Protein AF-A0A5E4N5Q6-F1 (afdb_monomer_lite)

Structure (mmCIF, N/CA/C/O backbone):
data_AF-A0A5E4N5Q6-F1
#
_entry.id   AF-A0A5E4N5Q6-F1
#
loop_
_atom_site.group_PDB
_atom_site.id
_atom_site.type_symbol
_atom_site.label_atom_id
_atom_site.label_alt_id
_atom_site.label_comp_id
_atom_site.label_asym_id
_atom_site.label_entity_id
_atom_site.label_seq_id
_atom_site.pdbx_PDB_ins_code
_atom_site.Cartn_x
_atom_site.Cartn_y
_atom_site.Cartn_z
_atom_site.occupancy
_atom_site.B_iso_or_equiv
_atom_site.auth_seq_id
_atom_site.auth_comp_id
_atom_site.auth_asym_id
_atom_site.auth_atom_id
_atom_site.pdbx_PDB_model_num
ATOM 1 N N . MET A 1 1 ? -5.073 -26.829 -28.478 1.00 35.38 1 MET A N 1
ATOM 2 C CA . MET A 1 1 ? -6.018 -26.776 -27.344 1.00 35.38 1 MET A CA 1
ATOM 3 C C . MET A 1 1 ? -6.208 -25.314 -26.967 1.00 35.38 1 MET A C 1
ATOM 5 O O . MET A 1 1 ? -5.300 -24.726 -26.399 1.00 35.38 1 MET A O 1
ATOM 9 N N . LYS A 1 2 ? -7.296 -24.679 -27.419 1.00 34.84 2 LYS A N 1
ATOM 10 C CA . LYS A 1 2 ? -7.590 -23.272 -27.107 1.00 34.84 2 LYS A CA 1
ATOM 11 C C . LYS A 1 2 ? -8.516 -23.257 -25.892 1.00 34.84 2 LYS A C 1
ATOM 13 O O . LYS A 1 2 ? -9.705 -23.510 -26.043 1.00 34.84 2 LYS A O 1
ATOM 18 N N . TYR A 1 3 ? -7.962 -23.019 -24.707 1.00 38.75 3 TYR A N 1
ATOM 19 C CA . TYR A 1 3 ? -8.770 -22.659 -23.544 1.00 38.75 3 TYR A CA 1
ATOM 20 C C . TYR A 1 3 ? -9.452 -21.325 -23.855 1.00 38.75 3 TYR A C 1
ATOM 22 O O . TYR A 1 3 ? -8.787 -20.352 -24.211 1.00 38.75 3 TYR A O 1
ATOM 30 N N . THR A 1 4 ? -10.779 -21.309 -23.817 1.00 48.81 4 THR A N 1
ATOM 31 C CA . THR A 1 4 ? -11.587 -20.130 -24.157 1.00 48.81 4 THR A CA 1
ATOM 32 C C . THR A 1 4 ? -12.128 -19.532 -22.856 1.00 48.81 4 THR A C 1
ATOM 34 O O . THR A 1 4 ? -12.270 -20.239 -21.862 1.00 48.81 4 THR A O 1
ATOM 37 N N . ILE A 1 5 ? -12.457 -18.241 -22.820 1.00 46.56 5 ILE A N 1
ATOM 38 C CA . ILE A 1 5 ? -13.037 -17.606 -21.616 1.00 46.56 5 ILE A CA 1
ATOM 39 C C . ILE A 1 5 ? -14.292 -18.362 -21.133 1.00 46.56 5 ILE A C 1
ATOM 41 O O . ILE A 1 5 ? -14.515 -18.492 -19.935 1.00 46.56 5 ILE A O 1
ATOM 45 N N . SER A 1 6 ? -15.051 -18.957 -22.057 1.00 46.72 6 SER A N 1
ATOM 46 C CA . SER A 1 6 ? -16.214 -19.798 -21.754 1.00 46.72 6 SER A CA 1
ATOM 47 C C . SER A 1 6 ? -15.888 -21.044 -20.926 1.00 46.72 6 SER A C 1
ATOM 49 O O . SER A 1 6 ? -16.682 -21.415 -20.072 1.00 46.72 6 SER A O 1
ATOM 51 N N . THR A 1 7 ? -14.729 -21.680 -21.133 1.00 53.03 7 THR A N 1
ATOM 52 C CA . THR A 1 7 ? -14.311 -22.826 -20.304 1.00 53.03 7 THR A CA 1
ATOM 53 C C . THR A 1 7 ? -13.992 -22.399 -18.870 1.00 53.03 7 THR A C 1
ATOM 55 O O . THR A 1 7 ? -14.334 -23.113 -17.942 1.00 53.03 7 THR A O 1
ATOM 58 N N . TRP A 1 8 ? -13.454 -21.190 -18.682 1.00 53.44 8 TRP A N 1
ATOM 59 C CA . TRP A 1 8 ? -13.119 -20.646 -17.360 1.00 53.44 8 TRP A CA 1
ATOM 60 C C . TRP A 1 8 ? -14.357 -20.229 -16.552 1.00 53.44 8 TRP A C 1
ATOM 62 O O . TRP A 1 8 ? -14.425 -20.462 -15.348 1.00 53.44 8 TRP A O 1
ATOM 72 N N . ILE A 1 9 ? -15.351 -19.635 -17.224 1.00 52.44 9 ILE A N 1
ATOM 73 C CA . ILE A 1 9 ? -16.636 -19.264 -16.611 1.00 52.44 9 ILE A CA 1
ATOM 74 C C . ILE A 1 9 ? -17.382 -20.517 -16.136 1.00 52.44 9 ILE A C 1
ATOM 76 O O . ILE A 1 9 ? -17.913 -20.523 -15.033 1.00 52.44 9 ILE A O 1
ATOM 80 N N . ASN A 1 10 ? -17.369 -21.590 -16.932 1.00 54.47 10 ASN A N 1
ATOM 81 C CA . ASN A 1 10 ? -18.055 -22.832 -16.579 1.00 54.47 10 ASN A CA 1
ATOM 82 C C . ASN A 1 10 ? -17.378 -23.577 -15.417 1.00 54.47 10 ASN A C 1
ATOM 84 O O . ASN A 1 10 ? -18.084 -24.093 -14.562 1.00 54.47 10 ASN A O 1
ATOM 88 N N . GLU A 1 11 ? -16.043 -23.600 -15.351 1.00 54.78 11 GLU A N 1
ATOM 89 C CA . GLU A 1 11 ? -15.304 -24.200 -14.223 1.00 54.78 11 GLU A CA 1
ATOM 90 C C . GLU A 1 11 ? -15.459 -23.388 -12.922 1.00 54.78 11 GLU A C 1
ATOM 92 O O . GLU A 1 11 ? -15.418 -23.950 -11.837 1.00 54.78 11 GLU A O 1
ATOM 97 N N . SER A 1 12 ? -15.688 -22.072 -13.014 1.00 51.16 12 SER A N 1
ATOM 98 C CA . SER A 1 12 ? -15.887 -21.198 -11.842 1.00 51.16 12 SER A CA 1
ATOM 99 C C . SER A 1 12 ? -17.330 -21.186 -11.309 1.00 51.16 12 SER A C 1
ATOM 101 O O . SER A 1 12 ? -17.581 -20.596 -10.258 1.00 51.16 12 SER A O 1
ATOM 103 N N . ASN A 1 13 ? -18.279 -21.795 -12.029 1.00 49.66 13 ASN A N 1
ATOM 104 C CA . ASN A 1 13 ? -19.698 -21.834 -11.660 1.00 49.66 13 ASN A CA 1
ATOM 105 C C . ASN A 1 13 ? -20.040 -22.935 -10.640 1.00 49.66 13 ASN A C 1
ATOM 107 O O . ASN A 1 13 ? -21.132 -22.897 -10.085 1.00 49.66 13 ASN A O 1
ATOM 111 N N . GLU A 1 14 ? -19.158 -23.908 -10.378 1.00 49.47 14 GLU A N 1
ATOM 112 C CA . GLU A 1 14 ? -19.441 -24.954 -9.376 1.00 49.47 14 GLU A CA 1
ATOM 113 C C . GLU A 1 14 ? -19.409 -24.418 -7.930 1.00 49.47 14 GLU A C 1
ATOM 115 O O . GLU A 1 14 ? -20.126 -24.936 -7.079 1.00 49.47 14 GLU A O 1
ATOM 120 N N . ASP A 1 15 ? -18.663 -23.337 -7.662 1.00 47.53 15 ASP A N 1
ATOM 121 C CA . ASP A 1 15 ? -18.467 -22.784 -6.308 1.00 47.53 15 ASP A CA 1
ATOM 122 C C . ASP A 1 15 ? -19.310 -21.530 -6.000 1.00 47.53 15 ASP A C 1
ATOM 124 O O . ASP A 1 15 ? -19.311 -21.025 -4.873 1.00 47.53 15 ASP A O 1
ATOM 128 N N . LEU A 1 16 ? -20.013 -20.980 -6.991 1.00 47.16 16 LEU A N 1
ATOM 129 C CA . LEU A 1 16 ? -20.812 -19.769 -6.838 1.00 47.16 16 LEU A CA 1
ATOM 130 C C . LEU A 1 16 ? -22.186 -20.021 -7.459 1.00 47.16 16 LEU A C 1
ATOM 132 O O . LEU A 1 16 ? -22.274 -20.254 -8.660 1.00 47.16 16 LEU A O 1
ATOM 136 N N . GLU A 1 17 ? -23.256 -19.920 -6.663 1.00 48.19 17 GLU A N 1
ATOM 137 C CA . GLU A 1 17 ? -24.652 -19.850 -7.131 1.00 48.19 17 GLU A CA 1
ATOM 138 C C . GLU A 1 17 ? -24.880 -18.556 -7.946 1.00 48.19 17 GLU A C 1
ATOM 140 O O . GLU A 1 17 ? -25.628 -17.657 -7.561 1.00 48.19 17 GLU A O 1
ATOM 145 N N . ILE A 1 18 ? -24.169 -18.399 -9.060 1.00 53.31 18 ILE A N 1
ATOM 146 C CA . ILE A 1 18 ? -24.394 -17.339 -10.032 1.00 53.31 18 ILE A CA 1
ATOM 147 C C . ILE A 1 18 ? -25.509 -17.859 -10.927 1.00 53.31 18 ILE A C 1
ATOM 149 O O . ILE A 1 18 ? -25.307 -18.813 -11.677 1.00 53.31 18 ILE A O 1
ATOM 153 N N . GLU A 1 19 ? -26.691 -17.246 -10.827 1.00 53.19 19 GLU A N 1
ATOM 154 C CA . GLU A 1 19 ? -27.778 -17.454 -11.787 1.00 53.19 19 GLU A CA 1
ATOM 155 C C . GLU A 1 19 ? -27.208 -17.451 -13.212 1.00 53.19 19 GLU A C 1
ATOM 157 O O . GLU A 1 19 ? -26.431 -16.558 -13.561 1.00 53.19 19 GLU A O 1
ATOM 162 N N . GLU A 1 20 ? -27.567 -18.462 -14.012 1.00 55.34 20 GLU A N 1
ATOM 163 C CA . GLU A 1 20 ? -27.072 -18.663 -15.376 1.00 55.34 20 GLU A CA 1
ATOM 164 C C . GLU A 1 20 ? -27.032 -17.337 -16.147 1.00 55.34 20 GLU A C 1
ATOM 166 O O . GLU A 1 20 ? -28.060 -16.792 -16.561 1.00 55.34 20 GLU A O 1
ATOM 171 N N . VAL A 1 21 ? -25.827 -16.793 -16.344 1.00 58.47 21 VAL A N 1
ATOM 172 C CA . VAL A 1 21 ? -25.649 -15.555 -17.102 1.00 58.47 21 VAL A CA 1
ATOM 173 C C . VAL A 1 21 ? -26.133 -15.826 -18.525 1.00 58.47 21 VAL A C 1
ATOM 175 O O . VAL A 1 21 ? -25.533 -16.618 -19.254 1.00 58.47 21 VAL A O 1
ATOM 178 N N . GLN A 1 22 ? -27.242 -15.189 -18.917 1.00 59.22 22 GLN A N 1
ATOM 179 C CA . GLN A 1 22 ? -27.857 -15.379 -20.230 1.00 59.22 22 GLN A CA 1
ATOM 180 C C . GLN A 1 22 ? -26.808 -15.232 -21.345 1.00 59.22 22 GLN A C 1
ATOM 182 O O . GLN A 1 22 ? -26.207 -14.175 -21.533 1.00 59.22 22 GLN A O 1
ATOM 187 N N . SER A 1 23 ? -26.617 -16.295 -22.130 1.00 61.69 23 SER A N 1
ATOM 188 C CA . SER A 1 23 ? -25.597 -16.359 -23.190 1.00 61.69 23 SER A CA 1
ATOM 189 C C . SER A 1 23 ? -25.919 -15.513 -24.430 1.00 61.69 23 SER A C 1
ATOM 191 O O . SER A 1 23 ? -25.097 -15.404 -25.343 1.00 61.69 23 SER A O 1
ATOM 193 N N . LYS A 1 24 ? -27.121 -14.927 -24.498 1.00 67.88 24 LYS A N 1
ATOM 194 C CA . LYS A 1 24 ? -27.595 -14.103 -25.616 1.00 67.88 24 LYS A CA 1
ATOM 195 C C . LYS A 1 24 ? -28.413 -12.929 -25.096 1.00 67.88 24 LYS A C 1
ATOM 197 O O . LYS A 1 24 ? -29.253 -13.101 -24.220 1.00 67.88 24 LYS A O 1
ATOM 202 N N . PHE A 1 25 ? -28.211 -11.753 -25.689 1.00 69.19 25 PHE A N 1
ATOM 203 C CA . PHE A 1 25 ? -29.025 -10.581 -25.384 1.00 69.19 25 PHE A CA 1
ATOM 204 C C . PHE A 1 25 ? -30.493 -10.819 -25.753 1.00 69.19 25 PHE A C 1
ATOM 206 O O . PHE A 1 25 ? -30.804 -11.228 -26.875 1.00 69.19 25 PHE A O 1
ATOM 213 N N . GLU A 1 26 ? -31.403 -10.494 -24.836 1.00 67.75 26 GLU A N 1
ATOM 214 C CA . GLU A 1 26 ? -32.835 -10.488 -25.123 1.00 67.75 26 GLU A CA 1
ATOM 215 C C . GLU A 1 26 ? -33.163 -9.486 -26.238 1.00 67.75 26 GLU A C 1
ATOM 217 O O . GLU A 1 26 ? -32.842 -8.294 -26.164 1.00 67.75 26 GLU A O 1
ATOM 222 N N . VAL A 1 27 ? -33.856 -9.957 -27.276 1.00 66.56 27 VAL A N 1
ATOM 223 C CA . VAL A 1 27 ? -34.317 -9.105 -28.375 1.00 66.56 27 VAL A CA 1
ATOM 224 C C . VAL A 1 27 ? -35.501 -8.267 -27.890 1.00 66.56 27 VAL A C 1
ATOM 226 O O . VAL A 1 27 ? -36.660 -8.666 -27.986 1.00 66.56 27 VAL A O 1
ATOM 229 N N . LYS A 1 28 ? -35.218 -7.080 -27.345 1.00 64.69 28 LYS A N 1
ATOM 230 C CA . LYS A 1 28 ? -36.252 -6.126 -26.917 1.00 64.69 28 LYS A CA 1
ATOM 231 C C . LYS A 1 28 ? -36.782 -5.318 -28.104 1.00 64.69 28 LYS A C 1
ATOM 233 O O . LYS A 1 28 ? -36.025 -4.882 -28.971 1.00 64.69 28 LYS A O 1
ATOM 238 N N . ARG A 1 29 ? -38.099 -5.072 -28.125 1.00 61.19 29 ARG A N 1
ATOM 239 C CA . ARG A 1 29 ? -38.757 -4.236 -29.144 1.00 61.19 29 ARG A CA 1
ATOM 240 C C . ARG A 1 29 ? -38.147 -2.833 -29.140 1.00 61.19 29 ARG A C 1
ATOM 242 O O . ARG A 1 29 ? -38.128 -2.151 -28.117 1.00 61.19 29 ARG A O 1
ATOM 249 N N . ILE A 1 30 ? -37.683 -2.387 -30.302 1.00 63.59 30 ILE A N 1
ATOM 250 C CA . ILE A 1 30 ? -37.048 -1.078 -30.453 1.00 63.59 30 ILE A CA 1
ATOM 251 C C . ILE A 1 30 ? -38.141 -0.004 -30.492 1.00 63.59 30 ILE A C 1
ATOM 253 O O . ILE A 1 30 ? -38.947 0.045 -31.423 1.00 63.59 30 ILE A O 1
ATOM 257 N N . SER A 1 31 ? -38.181 0.850 -29.467 1.00 61.97 31 SER A N 1
ATOM 258 C CA . SER A 1 31 ? -39.069 2.013 -29.427 1.00 61.97 31 SER A CA 1
ATOM 259 C C . SER A 1 31 ? -38.494 3.131 -30.293 1.00 61.97 31 SER A C 1
ATOM 261 O O . SER A 1 31 ? -37.353 3.546 -30.095 1.00 61.97 31 SER A O 1
ATOM 263 N N . ARG A 1 32 ? -39.280 3.619 -31.256 1.00 64.69 32 ARG A N 1
ATOM 264 C CA . ARG A 1 32 ? -38.947 4.798 -32.063 1.00 64.69 32 ARG A CA 1
ATOM 265 C C . ARG A 1 32 ? -39.766 5.973 -31.546 1.00 64.69 32 ARG A C 1
ATOM 267 O O . ARG A 1 32 ? -40.986 5.861 -31.437 1.00 64.69 32 ARG A O 1
ATOM 274 N N . LYS A 1 33 ? -39.118 7.103 -31.255 1.00 64.31 33 LYS A N 1
ATOM 275 C CA . LYS A 1 33 ? -39.849 8.343 -30.961 1.00 64.31 33 LYS A CA 1
ATOM 276 C C . LYS A 1 33 ? -40.634 8.759 -32.208 1.00 64.31 33 LYS A C 1
ATOM 278 O O . LYS A 1 33 ? -40.079 8.813 -33.305 1.00 64.31 33 LYS A O 1
ATOM 283 N N . LYS A 1 34 ? -41.932 9.018 -32.040 1.00 65.06 34 LYS A N 1
ATOM 284 C CA . LYS A 1 34 ? -42.796 9.521 -33.113 1.00 65.06 34 LYS A CA 1
ATOM 285 C C . LYS A 1 34 ? -42.393 10.968 -33.407 1.00 65.06 34 LYS A C 1
ATOM 287 O O . LYS A 1 34 ? -42.354 11.769 -32.480 1.00 65.06 34 LYS A O 1
ATOM 292 N N . LYS A 1 35 ? -42.094 11.287 -34.670 1.00 68.69 35 LYS A N 1
ATOM 293 C CA . LYS A 1 35 ? -41.903 12.680 -35.099 1.00 68.69 35 LYS A CA 1
ATOM 294 C C . LYS A 1 35 ? -43.231 13.419 -34.990 1.00 68.69 35 LYS A C 1
ATOM 296 O O . LYS A 1 35 ? -44.247 12.897 -35.460 1.00 68.69 35 LYS A O 1
ATOM 301 N N . MET A 1 36 ? -43.222 14.595 -34.375 1.00 75.88 36 MET A N 1
ATOM 302 C CA . MET A 1 36 ? -44.397 15.467 -34.314 1.00 75.88 36 MET A CA 1
ATOM 303 C C . MET A 1 36 ? -44.396 16.474 -35.465 1.00 75.88 36 MET A C 1
ATOM 305 O O . MET A 1 36 ? -45.469 16.825 -35.952 1.00 75.88 36 MET A O 1
ATOM 309 N N . ALA A 1 37 ? -43.216 16.859 -35.959 1.00 74.00 37 ALA A N 1
ATOM 310 C CA . ALA A 1 37 ? -43.063 17.742 -37.112 1.00 74.00 37 ALA A CA 1
ATOM 311 C C . ALA A 1 37 ? -42.113 17.156 -38.172 1.00 74.00 37 ALA A C 1
ATOM 313 O O . ALA A 1 37 ? -41.188 16.401 -37.869 1.00 74.00 37 ALA A O 1
ATOM 314 N N . SER A 1 38 ? -42.341 17.497 -39.443 1.00 72.25 38 SER A N 1
ATOM 315 C CA . SER A 1 38 ? -41.608 16.921 -40.584 1.00 72.25 38 SER A CA 1
ATOM 316 C C . SER A 1 38 ? -40.132 17.327 -40.647 1.00 72.25 38 SER A C 1
ATOM 318 O O . SER A 1 38 ? -39.328 16.576 -41.198 1.00 72.25 38 SER A O 1
ATOM 320 N N . TYR A 1 39 ? -39.766 18.470 -40.059 1.00 78.62 39 TYR A N 1
ATOM 321 C CA . TYR A 1 39 ? -38.388 18.968 -40.011 1.00 78.62 39 TYR A CA 1
ATOM 322 C C . TYR A 1 39 ? -37.555 18.369 -38.865 1.00 78.62 39 TYR A C 1
ATOM 324 O O . TYR A 1 39 ? -36.348 18.593 -38.806 1.00 78.62 39 TYR A O 1
ATOM 332 N N . GLU A 1 40 ? -38.161 17.606 -37.949 1.00 70.62 40 GLU A N 1
ATOM 333 C CA . GLU A 1 40 ? -37.426 16.957 -36.861 1.00 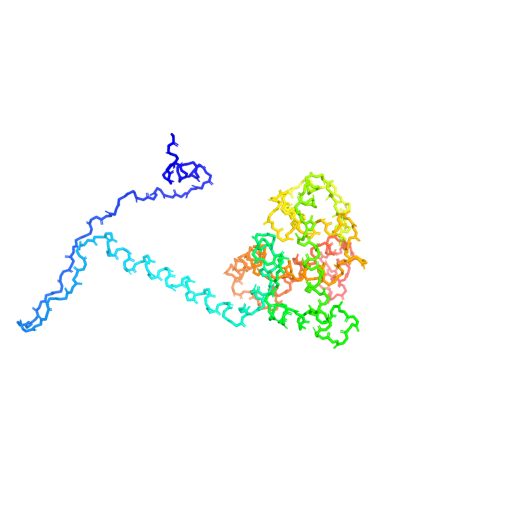70.62 40 GLU A CA 1
ATOM 334 C C . GLU A 1 40 ? -36.538 15.840 -37.421 1.00 70.62 40 GLU A C 1
ATOM 336 O O . GLU A 1 40 ? -36.997 14.971 -38.171 1.00 70.62 40 GLU A O 1
ATOM 341 N N . ALA A 1 41 ? -35.256 15.828 -37.051 1.00 66.56 41 ALA A N 1
ATOM 342 C CA . ALA A 1 41 ? -34.354 14.737 -37.402 1.00 66.56 41 ALA A CA 1
ATOM 343 C C . ALA A 1 41 ? -34.858 13.410 -36.800 1.00 66.56 41 ALA A C 1
ATOM 345 O O . ALA A 1 41 ? -35.416 13.369 -35.702 1.00 66.56 41 ALA A O 1
ATOM 346 N N . THR A 1 42 ? -34.693 12.294 -37.519 1.00 64.19 42 THR A N 1
ATOM 347 C CA . THR A 1 42 ? -34.863 10.971 -36.896 1.00 64.19 42 THR A CA 1
ATOM 348 C C . THR A 1 42 ? -33.764 10.817 -35.855 1.00 64.19 42 THR A C 1
ATOM 350 O O . THR A 1 42 ? -32.601 10.781 -36.233 1.00 64.19 42 THR A O 1
ATOM 353 N N . GLY A 1 43 ? -34.109 10.744 -34.567 1.00 59.56 43 GLY A N 1
ATOM 354 C CA . GLY A 1 43 ? -33.110 10.477 -33.533 1.00 59.56 43 GLY A CA 1
ATOM 355 C C . GLY A 1 43 ? -32.400 9.147 -33.795 1.00 59.56 43 GLY A C 1
ATOM 356 O O . GLY A 1 43 ? -33.063 8.151 -34.109 1.00 59.56 43 GLY A O 1
ATOM 357 N N . ASP A 1 44 ? -31.074 9.134 -33.657 1.00 61.56 44 ASP A N 1
ATOM 358 C CA . ASP A 1 44 ? -30.232 7.955 -33.873 1.00 61.56 44 ASP A CA 1
ATOM 359 C C . ASP A 1 44 ? -30.543 6.885 -32.824 1.00 61.56 44 ASP A C 1
ATOM 361 O O . ASP A 1 44 ? -29.989 6.840 -31.727 1.00 61.56 44 ASP A O 1
ATOM 365 N N . THR A 1 45 ? -31.500 6.018 -33.140 1.00 64.12 45 THR A N 1
ATOM 366 C CA . THR A 1 45 ? -31.851 4.899 -32.270 1.00 64.12 45 THR A CA 1
ATOM 367 C C . THR A 1 45 ? -30.895 3.759 -32.586 1.00 64.12 45 THR A C 1
ATOM 369 O O . THR A 1 45 ? -30.942 3.202 -33.683 1.00 64.12 45 THR A O 1
ATOM 372 N N . ILE A 1 46 ? -30.022 3.403 -31.640 1.00 63.91 46 ILE A N 1
ATOM 373 C CA . ILE A 1 46 ? -29.106 2.270 -31.805 1.00 63.91 46 ILE A CA 1
ATOM 374 C C . ILE A 1 46 ? -29.945 0.992 -31.951 1.00 63.91 46 ILE A C 1
ATOM 376 O O . ILE A 1 46 ? -30.551 0.512 -30.995 1.00 63.91 46 ILE A O 1
ATOM 380 N N . MET A 1 47 ? -30.009 0.468 -33.178 1.00 64.00 47 MET A N 1
ATOM 381 C CA . MET A 1 47 ? -30.839 -0.692 -33.529 1.00 64.00 47 MET A CA 1
ATOM 382 C C . MET A 1 47 ? -30.226 -2.016 -33.063 1.00 64.00 47 MET A C 1
ATOM 384 O O . MET A 1 47 ? -30.937 -2.989 -32.832 1.00 64.00 47 MET A O 1
ATOM 388 N N . ASN A 1 48 ? -28.900 -2.060 -32.953 1.00 75.56 48 ASN A N 1
ATOM 389 C CA . ASN A 1 48 ? -28.174 -3.245 -32.529 1.00 75.56 48 ASN A CA 1
ATOM 390 C C . ASN A 1 48 ? -28.166 -3.315 -30.989 1.00 75.56 48 ASN A C 1
ATOM 392 O O . ASN A 1 48 ? -27.654 -2.412 -30.329 1.00 75.56 48 ASN A O 1
ATOM 396 N N . VAL A 1 49 ? -28.738 -4.389 -30.437 1.00 75.19 49 VAL A N 1
ATOM 397 C CA . VAL A 1 49 ? -28.887 -4.605 -28.986 1.00 75.19 49 VAL A CA 1
ATOM 398 C C . VAL A 1 49 ? -27.534 -4.668 -28.274 1.00 75.19 49 VAL A C 1
ATOM 400 O O . VAL A 1 49 ? -27.391 -4.079 -27.208 1.00 75.19 49 VAL A O 1
ATOM 403 N N . GLU A 1 50 ? -26.535 -5.303 -28.887 1.00 76.44 50 GLU A N 1
ATOM 404 C CA . GLU A 1 50 ? -25.170 -5.381 -28.361 1.00 76.44 50 GLU A CA 1
ATOM 405 C C . GLU A 1 50 ? -24.546 -3.987 -28.294 1.00 76.44 50 GLU A C 1
ATOM 407 O O . GLU A 1 50 ? -24.148 -3.557 -27.219 1.00 76.44 50 GLU A O 1
ATOM 412 N N . LYS A 1 51 ? -24.578 -3.215 -29.391 1.00 79.12 51 LYS A N 1
ATOM 413 C CA . LYS A 1 51 ? -24.072 -1.829 -29.385 1.00 79.12 51 LYS A CA 1
ATOM 414 C C . LYS A 1 51 ? -24.799 -0.952 -28.369 1.00 79.12 51 LYS A C 1
ATOM 416 O O . LYS A 1 51 ? -24.182 -0.089 -27.751 1.00 79.12 51 LYS A O 1
ATOM 421 N N . LYS A 1 52 ? -26.105 -1.158 -28.196 1.00 81.75 52 LYS A N 1
ATOM 422 C CA . LYS A 1 52 ? -26.895 -0.425 -27.208 1.00 81.75 52 LYS A CA 1
ATOM 423 C C . LYS A 1 52 ? -26.462 -0.777 -25.786 1.00 81.75 52 LYS A C 1
ATOM 425 O O . LYS A 1 52 ? -26.254 0.130 -24.994 1.00 81.75 52 LYS A O 1
ATOM 430 N N . PHE A 1 53 ? -26.270 -2.059 -25.476 1.00 82.44 53 PHE A N 1
ATOM 431 C CA . PHE A 1 53 ? -25.709 -2.485 -24.193 1.00 82.44 53 PHE A CA 1
ATOM 432 C C . PHE A 1 53 ? -24.295 -1.927 -23.981 1.00 82.44 53 PHE A C 1
ATOM 434 O O . PHE A 1 53 ? -23.998 -1.419 -22.898 1.00 82.44 53 PHE A O 1
ATOM 441 N N . THR A 1 54 ? -23.448 -1.948 -25.017 1.00 84.19 54 THR A N 1
ATOM 442 C CA . THR A 1 54 ? -22.101 -1.373 -24.960 1.00 84.19 54 THR A CA 1
ATOM 443 C C . THR A 1 54 ? -22.149 0.098 -24.556 1.00 84.19 54 THR A C 1
ATOM 445 O O . THR A 1 54 ? -21.445 0.504 -23.641 1.00 84.19 54 THR A O 1
ATOM 448 N N . VAL A 1 55 ? -23.002 0.901 -25.193 1.00 83.19 55 VAL A N 1
ATOM 449 C CA . VAL A 1 55 ? -23.078 2.346 -24.932 1.00 83.19 55 VAL A CA 1
ATOM 450 C C . VAL A 1 55 ? -23.807 2.663 -23.622 1.00 83.19 55 VAL A C 1
ATOM 452 O O . VAL A 1 55 ? -23.309 3.444 -22.816 1.00 83.19 55 VAL A O 1
ATOM 455 N N . ASP A 1 56 ? -24.973 2.059 -23.389 1.00 82.88 56 ASP A N 1
ATOM 456 C CA . ASP A 1 56 ? -25.863 2.449 -22.289 1.00 82.88 56 ASP A CA 1
ATOM 457 C C . ASP A 1 56 ? -25.459 1.851 -20.936 1.00 82.88 56 ASP A C 1
ATOM 459 O O . ASP A 1 56 ? -25.823 2.420 -19.901 1.00 82.88 56 ASP A O 1
ATOM 463 N N . ALA A 1 57 ? -24.746 0.719 -20.936 1.00 83.44 57 ALA A N 1
ATOM 464 C CA . ALA A 1 57 ? -24.354 -0.007 -19.731 1.00 83.44 57 ALA A CA 1
ATOM 465 C C . ALA A 1 57 ? -22.834 -0.175 -19.624 1.00 83.44 57 ALA A C 1
ATOM 467 O O . ALA A 1 57 ? -22.244 0.370 -18.696 1.00 83.44 57 ALA A O 1
ATOM 468 N N . TYR A 1 58 ? -22.191 -0.886 -20.557 1.00 85.56 58 TYR A N 1
ATOM 469 C CA . TYR A 1 58 ? -20.767 -1.232 -20.436 1.00 85.56 58 TYR A CA 1
ATOM 470 C C . TYR A 1 58 ? -19.874 0.009 -20.346 1.00 85.56 58 TYR A C 1
ATOM 472 O O . TYR A 1 58 ? -19.130 0.141 -19.380 1.00 85.56 58 TYR A O 1
ATOM 480 N N . ASN A 1 59 ? -19.996 0.940 -21.296 1.00 90.94 59 ASN A N 1
ATOM 481 C CA . ASN A 1 59 ? -19.212 2.174 -21.314 1.00 90.94 59 ASN A CA 1
ATOM 482 C C . ASN A 1 59 ? -19.498 3.008 -20.06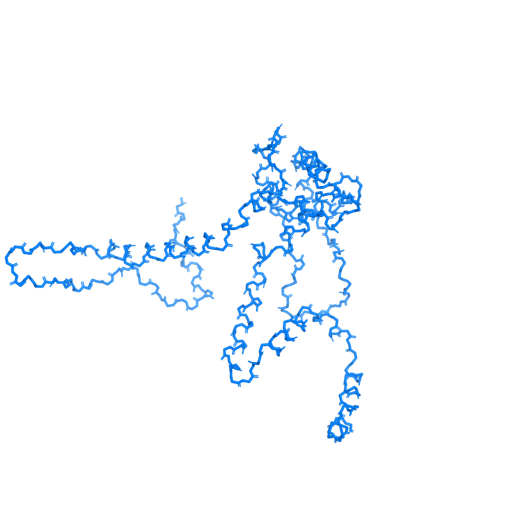8 1.00 90.94 59 ASN A C 1
ATOM 484 O O . ASN A 1 59 ? -18.566 3.462 -19.428 1.00 90.94 59 ASN A O 1
ATOM 488 N N . ARG A 1 60 ? -20.765 3.123 -19.645 1.00 90.12 60 ARG A N 1
ATOM 489 C CA . ARG A 1 60 ? -21.107 3.839 -18.406 1.00 90.12 60 ARG A CA 1
ATOM 490 C C . ARG A 1 60 ? -20.458 3.233 -17.168 1.00 90.12 60 ARG A C 1
ATOM 492 O O . ARG A 1 60 ? -19.978 3.970 -16.310 1.00 90.12 60 ARG A O 1
ATOM 499 N N . VAL A 1 61 ? -20.464 1.906 -17.051 1.00 91.31 61 VAL A N 1
ATOM 500 C CA . VAL A 1 61 ? -19.801 1.203 -15.946 1.00 91.31 61 VAL A CA 1
ATOM 501 C C . VAL A 1 61 ? -18.293 1.426 -16.025 1.00 91.31 61 VAL A C 1
ATOM 503 O O . VAL A 1 61 ? -17.689 1.774 -15.015 1.00 91.31 61 VAL A O 1
ATOM 506 N N . PHE A 1 62 ? -17.698 1.302 -17.211 1.00 90.75 62 PHE A N 1
ATOM 507 C CA . PHE A 1 62 ? -16.276 1.562 -17.430 1.00 90.75 62 PHE A CA 1
ATOM 508 C C . PHE A 1 62 ? -15.881 2.994 -17.074 1.00 90.75 62 PHE A C 1
ATOM 510 O O . PHE A 1 62 ? -14.947 3.181 -16.301 1.00 90.75 62 PHE A O 1
ATOM 517 N N . ASP A 1 63 ? -16.623 3.989 -17.549 1.00 94.44 63 ASP A N 1
ATOM 518 C CA . ASP A 1 63 ? -16.407 5.402 -17.241 1.00 94.44 63 ASP A CA 1
ATOM 519 C C . ASP A 1 63 ? -16.553 5.658 -15.738 1.00 94.44 63 ASP A C 1
ATOM 521 O O . ASP A 1 63 ? -15.753 6.378 -15.149 1.00 94.44 63 ASP A O 1
ATOM 525 N N . THR A 1 64 ? -17.520 5.010 -15.079 1.00 91.81 64 THR A N 1
ATOM 526 C CA . THR A 1 64 ? -17.684 5.098 -13.618 1.00 91.81 64 THR A CA 1
ATOM 527 C C . THR A 1 64 ? -16.477 4.510 -12.887 1.00 91.81 64 THR A C 1
ATOM 529 O O . THR A 1 64 ? -16.012 5.092 -11.907 1.00 91.81 64 THR A O 1
ATOM 532 N N . ILE A 1 65 ? -15.946 3.376 -13.355 1.00 88.38 65 ILE A N 1
ATOM 533 C CA . ILE A 1 65 ? -14.740 2.759 -12.789 1.00 88.38 65 ILE A CA 1
ATOM 534 C C . ILE A 1 65 ? -13.534 3.678 -12.995 1.00 88.38 65 ILE A C 1
ATOM 536 O O . ILE A 1 65 ? -12.814 3.938 -12.033 1.00 88.38 65 ILE A O 1
ATOM 540 N N . ILE A 1 66 ? -13.332 4.201 -14.208 1.00 89.12 66 ILE A N 1
ATOM 541 C CA . ILE A 1 66 ? -12.235 5.123 -14.529 1.00 89.12 66 ILE A CA 1
ATOM 542 C C . ILE A 1 66 ? -12.329 6.367 -13.646 1.00 89.12 66 ILE A C 1
ATOM 544 O O . ILE A 1 66 ? -11.386 6.660 -12.916 1.00 89.12 66 ILE A O 1
ATOM 548 N N . GLN A 1 67 ? -13.489 7.026 -13.611 1.00 92.25 67 GLN A N 1
ATOM 549 C CA . GLN A 1 67 ? -13.710 8.213 -12.789 1.00 92.25 67 GLN A CA 1
ATOM 550 C C . GLN A 1 67 ? -13.508 7.916 -11.300 1.00 92.25 67 GLN A C 1
ATOM 552 O O . GLN A 1 67 ? -12.936 8.728 -10.577 1.00 92.25 67 GLN A O 1
ATOM 557 N N . SER A 1 68 ? -13.952 6.751 -10.817 1.00 87.44 68 SER A N 1
ATOM 558 C CA . SER A 1 68 ? -13.726 6.342 -9.430 1.00 87.44 68 SER A CA 1
ATOM 559 C C . SER A 1 68 ? -12.240 6.146 -9.131 1.00 87.44 68 SER A C 1
ATOM 561 O O . SER A 1 68 ? -11.797 6.520 -8.045 1.00 87.44 68 SER A O 1
ATOM 563 N N . MET A 1 69 ? -11.474 5.559 -10.053 1.00 84.00 69 MET A N 1
ATOM 564 C CA . MET A 1 69 ? -10.029 5.375 -9.898 1.00 84.00 69 MET A CA 1
ATOM 565 C C . MET A 1 69 ? -9.295 6.717 -9.942 1.00 84.00 69 MET A C 1
ATOM 567 O O . MET A 1 69 ? -8.459 6.986 -9.081 1.00 84.00 69 MET A O 1
ATOM 571 N N . GLU A 1 70 ? -9.642 7.592 -10.884 1.00 86.62 70 GLU A N 1
ATOM 572 C CA . GLU A 1 70 ? -9.073 8.936 -10.984 1.00 86.62 70 GLU A CA 1
ATOM 573 C C . GLU A 1 70 ? -9.393 9.764 -9.738 1.00 86.62 70 GLU A C 1
ATOM 575 O O . GLU A 1 70 ? -8.483 10.316 -9.121 1.00 86.62 70 GLU A O 1
ATOM 580 N N . ASN A 1 71 ? -10.645 9.780 -9.278 1.00 86.00 71 ASN A N 1
ATOM 581 C CA . ASN A 1 71 ? -11.021 10.500 -8.060 1.00 86.00 71 ASN A CA 1
ATOM 582 C C . ASN A 1 71 ? -10.277 9.970 -6.825 1.00 86.00 71 ASN A C 1
ATOM 584 O O . ASN A 1 71 ? -9.936 10.746 -5.935 1.00 86.00 71 ASN A O 1
ATOM 588 N N . ARG A 1 72 ? -10.021 8.656 -6.766 1.00 82.56 72 ARG A N 1
ATOM 589 C CA . ARG A 1 72 ? -9.358 8.015 -5.623 1.00 82.56 72 ARG A CA 1
ATOM 590 C C . ARG A 1 72 ? -7.844 8.229 -5.613 1.00 82.56 72 ARG A C 1
ATOM 592 O O . ARG A 1 72 ? -7.282 8.334 -4.529 1.00 82.56 72 ARG A O 1
ATOM 599 N N . PHE A 1 73 ? -7.183 8.280 -6.773 1.00 82.06 73 PHE A N 1
ATOM 600 C CA . PHE A 1 73 ? -5.716 8.192 -6.850 1.00 82.06 73 PHE A CA 1
ATOM 601 C C . PHE A 1 73 ? -5.014 9.384 -7.508 1.00 82.06 73 PHE A C 1
ATOM 603 O O . PHE A 1 73 ? -3.788 9.458 -7.450 1.00 82.06 73 PHE A O 1
ATOM 610 N N . THR A 1 74 ? -5.738 10.339 -8.102 1.00 83.75 74 THR A N 1
ATOM 611 C CA . THR A 1 74 ? -5.111 11.510 -8.750 1.00 83.75 74 THR A CA 1
ATOM 612 C C . THR A 1 74 ? -4.247 12.321 -7.782 1.00 83.75 74 THR A C 1
ATOM 614 O O . THR A 1 74 ? -3.137 12.712 -8.143 1.00 83.75 74 THR A O 1
ATOM 617 N N . ASN A 1 75 ? -4.710 12.519 -6.544 1.00 83.31 75 ASN A N 1
ATOM 618 C CA . ASN A 1 75 ? -3.991 13.312 -5.540 1.00 83.31 75 ASN A CA 1
ATOM 619 C C . ASN A 1 75 ? -2.681 12.649 -5.083 1.00 83.31 75 ASN A C 1
ATOM 621 O O . ASN A 1 75 ? -1.703 13.338 -4.804 1.00 83.31 75 ASN A O 1
ATOM 625 N N . ASP A 1 76 ? -2.649 11.315 -5.069 1.00 83.88 76 ASP A N 1
ATOM 626 C CA . ASP A 1 76 ? -1.528 10.506 -4.579 1.00 83.88 76 ASP A CA 1
ATOM 627 C C . ASP A 1 76 ? -0.731 9.858 -5.724 1.00 83.88 76 ASP A C 1
ATOM 629 O O . ASP A 1 76 ? 0.060 8.934 -5.526 1.00 83.88 76 ASP A O 1
ATOM 633 N N . LYS A 1 77 ? -0.901 10.348 -6.955 1.00 85.00 77 LYS A N 1
ATOM 634 C CA . LYS A 1 77 ? -0.258 9.769 -8.139 1.00 85.00 77 LYS A CA 1
ATOM 635 C C . LYS A 1 77 ? 1.266 9.735 -8.019 1.00 85.00 77 LYS A C 1
ATOM 637 O O . LYS A 1 77 ? 1.884 8.743 -8.390 1.00 85.00 77 LYS A O 1
ATOM 642 N N . GLU A 1 78 ? 1.873 10.800 -7.499 1.00 87.44 78 GLU A N 1
ATOM 643 C CA . GLU A 1 78 ? 3.332 10.897 -7.357 1.00 87.44 78 GLU A CA 1
ATOM 644 C C . GLU A 1 78 ? 3.890 9.835 -6.410 1.00 87.44 78 GLU A C 1
ATOM 646 O O . GLU A 1 78 ? 4.878 9.180 -6.735 1.00 87.44 78 GLU A O 1
ATOM 651 N N . ILE A 1 79 ? 3.233 9.621 -5.265 1.00 88.25 79 ILE A N 1
ATOM 652 C CA . ILE A 1 79 ? 3.680 8.611 -4.308 1.00 88.25 79 ILE A CA 1
ATOM 653 C C . ILE A 1 79 ? 3.473 7.203 -4.855 1.00 88.25 79 ILE A C 1
ATOM 655 O O . ILE A 1 79 ? 4.352 6.362 -4.712 1.00 88.25 79 ILE A O 1
ATOM 659 N N . LEU A 1 80 ? 2.363 6.943 -5.548 1.00 86.62 80 LEU A N 1
ATOM 660 C CA . LEU A 1 80 ? 2.135 5.644 -6.178 1.00 86.62 80 LEU A CA 1
ATOM 661 C C . LEU A 1 80 ? 3.188 5.341 -7.247 1.00 86.62 80 LEU A C 1
ATOM 663 O O . LEU A 1 80 ? 3.686 4.218 -7.295 1.00 86.62 80 LEU A O 1
ATOM 667 N N . LEU A 1 81 ? 3.570 6.336 -8.055 1.00 88.25 81 LEU A N 1
ATOM 668 C CA . LEU A 1 81 ? 4.646 6.203 -9.039 1.00 88.25 81 LEU A CA 1
ATOM 669 C C . LEU A 1 81 ? 5.985 5.873 -8.373 1.00 88.25 81 LEU A C 1
ATOM 671 O O . LEU A 1 81 ? 6.647 4.934 -8.811 1.00 88.25 81 LEU A O 1
ATOM 675 N N . ASP A 1 82 ? 6.354 6.569 -7.296 1.00 91.25 82 ASP A N 1
ATOM 676 C CA . ASP A 1 82 ? 7.568 6.249 -6.533 1.00 91.25 82 ASP A CA 1
ATOM 677 C C . ASP A 1 82 ? 7.534 4.805 -6.005 1.00 91.25 82 ASP A C 1
ATOM 679 O O . ASP A 1 82 ? 8.507 4.062 -6.122 1.00 91.25 82 ASP A O 1
ATOM 683 N N . LEU A 1 83 ? 6.388 4.362 -5.489 1.00 88.12 83 LEU A N 1
ATOM 684 C CA . LEU A 1 83 ? 6.220 3.017 -4.942 1.00 88.12 83 LEU A CA 1
ATOM 685 C C . LEU A 1 83 ? 6.249 1.912 -6.004 1.00 88.12 83 LEU A C 1
ATOM 687 O O . LEU A 1 83 ? 6.614 0.779 -5.684 1.00 88.12 83 LEU A O 1
ATOM 691 N N . THR A 1 84 ? 5.925 2.213 -7.268 1.00 89.00 84 THR A N 1
ATOM 692 C CA . THR A 1 84 ? 6.094 1.234 -8.358 1.00 89.00 84 THR A CA 1
ATOM 693 C C . THR A 1 84 ? 7.553 0.812 -8.527 1.00 89.00 84 THR A C 1
ATOM 695 O O . THR A 1 84 ? 7.814 -0.333 -8.894 1.00 89.00 84 THR A O 1
ATOM 698 N N . LEU A 1 85 ? 8.511 1.674 -8.171 1.00 91.50 85 LEU A N 1
ATOM 699 C CA . LEU A 1 85 ? 9.943 1.372 -8.239 1.00 91.50 85 LEU A CA 1
ATOM 700 C C . LEU A 1 85 ? 10.377 0.309 -7.217 1.00 91.50 85 LEU A C 1
ATOM 702 O O . LEU A 1 85 ? 11.417 -0.317 -7.393 1.00 91.50 85 LEU A O 1
ATOM 706 N N . LEU A 1 86 ? 9.575 0.062 -6.176 1.00 91.56 86 LEU A N 1
ATOM 707 C CA . LEU A 1 86 ? 9.802 -1.021 -5.212 1.00 91.56 86 LEU A CA 1
ATOM 708 C C . LEU A 1 86 ? 9.313 -2.381 -5.737 1.00 91.56 86 LEU A C 1
ATOM 710 O O . LEU A 1 86 ? 9.546 -3.418 -5.113 1.00 91.56 86 LEU A O 1
ATOM 714 N N . SER A 1 87 ? 8.602 -2.409 -6.867 1.00 89.31 87 SER A N 1
ATOM 715 C CA . SER A 1 87 ? 8.129 -3.655 -7.461 1.00 89.31 87 SER A CA 1
ATOM 716 C C . SER A 1 87 ? 9.212 -4.287 -8.339 1.00 89.31 87 SER A C 1
ATOM 718 O O . SER A 1 87 ? 9.715 -3.640 -9.264 1.00 89.31 87 SER A O 1
ATOM 720 N N . PRO A 1 88 ? 9.519 -5.583 -8.148 1.00 87.56 88 PRO A N 1
ATOM 721 C CA . PRO A 1 88 ? 10.529 -6.266 -8.945 1.00 87.56 88 PRO A CA 1
ATOM 722 C C . PRO A 1 88 ? 10.149 -6.402 -10.424 1.00 87.56 88 PRO A C 1
ATOM 724 O O . PRO A 1 88 ? 11.032 -6.568 -11.261 1.00 87.56 88 PRO A O 1
ATOM 727 N N . VAL A 1 89 ? 8.861 -6.260 -10.759 1.00 87.69 89 VAL A N 1
ATOM 728 C CA . VAL A 1 89 ? 8.354 -6.243 -12.142 1.00 87.69 89 VAL A CA 1
ATOM 729 C C . VAL A 1 89 ? 9.021 -5.142 -12.970 1.00 87.69 89 VAL A C 1
ATOM 731 O O . VAL A 1 89 ? 9.226 -5.301 -14.170 1.00 87.69 89 VAL A O 1
ATOM 734 N N . HIS A 1 90 ? 9.364 -4.022 -12.333 1.00 87.44 90 HIS A N 1
ATOM 735 C CA . HIS A 1 90 ? 9.893 -2.847 -13.017 1.00 87.44 90 HIS A CA 1
ATOM 736 C C . HIS A 1 90 ? 11.419 -2.756 -12.964 1.00 87.44 90 HIS A C 1
ATOM 738 O O . HIS A 1 90 ? 11.975 -1.882 -13.623 1.00 87.44 90 HIS A O 1
ATOM 744 N N . ILE A 1 91 ? 12.105 -3.666 -12.262 1.00 87.75 91 ILE A N 1
ATOM 745 C CA . ILE A 1 91 ? 13.567 -3.653 -12.090 1.00 87.75 91 ILE A CA 1
ATOM 746 C C . ILE A 1 91 ? 14.280 -3.510 -13.437 1.00 87.75 91 ILE A C 1
ATOM 748 O O . ILE A 1 91 ? 15.038 -2.560 -13.623 1.00 87.75 91 ILE A O 1
ATOM 752 N N . ASP A 1 92 ? 13.968 -4.361 -14.419 1.00 85.75 92 ASP A N 1
ATOM 753 C CA . ASP A 1 92 ? 14.632 -4.339 -15.732 1.00 85.75 92 ASP A CA 1
ATOM 754 C C . ASP A 1 92 ? 14.486 -2.989 -16.468 1.00 85.75 92 ASP A C 1
ATOM 756 O O . ASP A 1 92 ? 15.349 -2.633 -17.271 1.00 85.75 92 ASP A O 1
ATOM 760 N N . SER A 1 93 ? 13.447 -2.200 -16.163 1.00 86.25 93 SER A N 1
ATOM 761 C CA . SER A 1 93 ? 13.243 -0.873 -16.761 1.00 86.25 93 SER A CA 1
ATOM 762 C C . SER A 1 93 ? 14.172 0.212 -16.204 1.00 86.25 93 SER A C 1
ATOM 764 O O . SER A 1 93 ? 14.441 1.187 -16.906 1.00 86.25 93 SER A O 1
ATOM 766 N N . PHE A 1 94 ? 14.691 0.054 -14.977 1.00 86.50 94 PHE A N 1
ATOM 767 C CA . PHE A 1 94 ? 15.472 1.094 -14.294 1.00 86.50 94 PHE A CA 1
ATOM 768 C C . PHE A 1 94 ? 16.816 0.634 -13.709 1.00 86.50 94 PHE A C 1
ATOM 770 O O . PHE A 1 94 ? 17.555 1.487 -13.217 1.00 86.50 94 PHE A O 1
ATOM 777 N N . VAL A 1 95 ? 17.189 -0.654 -13.790 1.00 82.31 95 VAL A N 1
ATOM 778 C CA . VAL A 1 95 ? 18.460 -1.198 -13.239 1.00 82.31 95 VAL A CA 1
ATOM 779 C C . VAL A 1 95 ? 19.685 -0.357 -13.605 1.00 82.31 95 VAL A C 1
ATOM 781 O O . VAL A 1 95 ? 20.616 -0.231 -12.811 1.00 82.31 95 VAL A O 1
ATOM 784 N N . ASN A 1 96 ? 19.691 0.220 -14.808 1.00 81.62 96 ASN A N 1
ATOM 785 C CA . ASN A 1 96 ? 20.811 1.018 -15.299 1.00 81.62 96 ASN A CA 1
ATOM 786 C C . ASN A 1 96 ? 20.738 2.488 -14.873 1.00 81.62 96 ASN A C 1
ATOM 788 O O . ASN A 1 96 ? 21.776 3.132 -14.722 1.00 81.62 96 ASN A O 1
ATOM 792 N N . ARG A 1 97 ? 19.531 3.044 -14.716 1.00 85.75 97 ARG A N 1
ATOM 793 C CA . ARG A 1 97 ? 19.335 4.448 -14.350 1.00 85.75 97 ARG A CA 1
ATOM 794 C C . ARG A 1 97 ? 17.920 4.693 -13.835 1.00 85.75 97 ARG A C 1
ATOM 796 O O . ARG A 1 97 ? 16.952 4.497 -14.564 1.00 85.75 97 ARG A O 1
ATOM 803 N N . LEU A 1 98 ? 17.823 5.233 -12.623 1.00 89.12 98 LEU A N 1
ATOM 804 C CA . LEU A 1 98 ? 16.564 5.729 -12.074 1.00 89.12 98 LEU A CA 1
ATOM 805 C C . LEU A 1 98 ? 16.175 7.101 -12.655 1.00 89.12 98 LEU A C 1
ATOM 807 O O . LEU A 1 98 ? 17.050 7.918 -12.978 1.00 89.12 98 LEU A O 1
ATOM 811 N N . PRO A 1 99 ? 14.867 7.401 -12.736 1.00 88.06 99 PRO A N 1
ATOM 812 C CA . PRO A 1 99 ? 14.376 8.754 -12.976 1.00 88.06 99 PRO A CA 1
ATOM 813 C C . PRO A 1 99 ? 14.925 9.754 -11.948 1.00 88.06 99 PRO A C 1
ATOM 815 O O . PRO A 1 99 ? 15.040 9.449 -10.764 1.00 88.06 99 PRO A O 1
ATOM 818 N N . LYS A 1 100 ? 15.217 10.993 -12.368 1.00 84.88 100 LYS A N 1
ATOM 819 C CA . LYS A 1 100 ? 15.766 12.037 -11.470 1.00 84.88 100 LYS A CA 1
ATOM 820 C C . LYS A 1 100 ? 14.837 12.372 -10.292 1.00 84.88 100 LYS A C 1
ATOM 822 O O . LYS A 1 100 ? 15.288 12.810 -9.230 1.00 84.88 100 LYS A O 1
ATOM 827 N N . ASN A 1 101 ? 13.536 12.208 -10.496 1.00 87.00 101 ASN A N 1
ATOM 828 C CA . ASN A 1 101 ? 12.485 12.452 -9.515 1.00 87.00 101 ASN A CA 1
ATOM 829 C C . ASN A 1 101 ? 12.124 11.214 -8.676 1.00 87.00 101 ASN A C 1
ATOM 831 O O . ASN A 1 101 ? 11.250 11.343 -7.830 1.00 87.00 101 ASN A O 1
ATOM 835 N N . ALA A 1 102 ? 12.793 10.070 -8.862 1.00 89.06 102 ALA A N 1
ATOM 836 C CA . ALA A 1 102 ? 12.508 8.847 -8.112 1.00 89.06 102 ALA A CA 1
ATOM 837 C C . ALA A 1 102 ? 12.562 9.074 -6.594 1.00 89.06 102 ALA A C 1
ATOM 839 O O . ALA A 1 102 ? 13.519 9.668 -6.088 1.00 89.06 102 ALA A O 1
ATOM 840 N N . PHE A 1 103 ? 11.536 8.602 -5.887 1.00 92.88 103 PHE A N 1
ATOM 841 C CA . PHE A 1 103 ? 11.375 8.686 -4.432 1.00 92.88 103 PHE A CA 1
ATOM 842 C C . PHE A 1 103 ? 11.310 10.107 -3.866 1.00 92.88 103 PHE A C 1
ATOM 844 O O . PHE A 1 103 ? 11.452 10.295 -2.657 1.00 92.88 103 PHE A O 1
ATOM 851 N N . ALA A 1 104 ? 11.094 11.128 -4.700 1.00 91.06 104 ALA A N 1
ATOM 852 C CA . ALA A 1 104 ? 11.006 12.504 -4.220 1.00 91.06 104 ALA A CA 1
ATOM 853 C C . ALA A 1 104 ? 9.821 12.704 -3.265 1.00 91.06 104 ALA A C 1
ATOM 855 O O . ALA A 1 104 ? 9.951 13.452 -2.291 1.00 91.06 104 ALA A O 1
ATOM 856 N N . LYS A 1 105 ? 8.689 12.035 -3.520 1.00 90.50 105 LYS A N 1
ATOM 857 C CA . LYS A 1 105 ? 7.504 12.116 -2.664 1.00 90.50 105 LYS A CA 1
ATOM 858 C C . LYS A 1 105 ? 7.588 11.109 -1.524 1.00 90.50 105 LYS A C 1
ATOM 860 O O . LYS A 1 105 ? 7.347 11.483 -0.377 1.00 90.50 105 LYS A O 1
ATOM 865 N N . SER A 1 106 ? 8.003 9.872 -1.809 1.00 88.12 106 SER A N 1
ATOM 866 C CA . SER A 1 106 ? 8.172 8.846 -0.772 1.00 88.12 106 SER A CA 1
ATOM 867 C C . SER A 1 106 ? 9.163 9.268 0.312 1.00 88.12 106 SER A C 1
ATOM 869 O O . SER A 1 106 ? 8.866 9.081 1.483 1.00 88.12 106 SER A O 1
ATOM 871 N N . ALA A 1 107 ? 10.282 9.918 -0.021 1.00 91.44 107 ALA A N 1
ATOM 872 C CA . ALA A 1 107 ? 11.257 10.354 0.983 1.00 91.44 107 ALA A CA 1
ATOM 873 C C . ALA A 1 107 ? 10.690 11.369 1.993 1.00 91.44 107 ALA A C 1
ATOM 875 O O . ALA A 1 107 ? 11.107 11.385 3.147 1.00 91.44 107 ALA A O 1
ATOM 876 N N . VAL A 1 108 ? 9.712 12.193 1.593 1.00 90.88 108 VAL A N 1
ATOM 877 C CA . VAL A 1 108 ? 9.009 13.091 2.526 1.00 90.88 108 VAL A CA 1
ATOM 878 C C . VAL A 1 108 ? 8.186 12.284 3.527 1.00 90.88 108 VAL A C 1
ATOM 880 O O . VAL A 1 108 ? 8.236 12.561 4.721 1.00 90.88 108 VAL A O 1
ATOM 883 N N . ASN A 1 109 ? 7.466 11.270 3.046 1.00 88.56 109 ASN A N 1
ATOM 884 C CA . ASN A 1 109 ? 6.613 10.430 3.886 1.00 88.56 109 ASN A CA 1
ATOM 885 C C . ASN A 1 109 ? 7.408 9.456 4.753 1.00 88.56 109 ASN A C 1
ATOM 887 O O . ASN A 1 109 ? 6.926 9.052 5.806 1.00 88.56 109 ASN A O 1
ATOM 891 N N . LEU A 1 110 ? 8.610 9.084 4.315 1.00 90.12 110 LEU A N 1
ATOM 892 C CA . LEU A 1 110 ? 9.481 8.200 5.069 1.00 90.12 110 LEU A CA 1
ATOM 893 C C . LEU A 1 110 ? 10.334 8.948 6.108 1.00 90.12 110 LEU A C 1
ATOM 895 O O . LEU A 1 110 ? 10.845 8.309 7.020 1.00 90.12 110 LEU A O 1
ATOM 899 N N . LYS A 1 111 ? 10.446 10.284 6.024 1.00 90.56 111 LYS A N 1
ATOM 900 C CA . LYS A 1 111 ? 11.208 11.109 6.979 1.00 90.56 111 LYS A CA 1
ATOM 90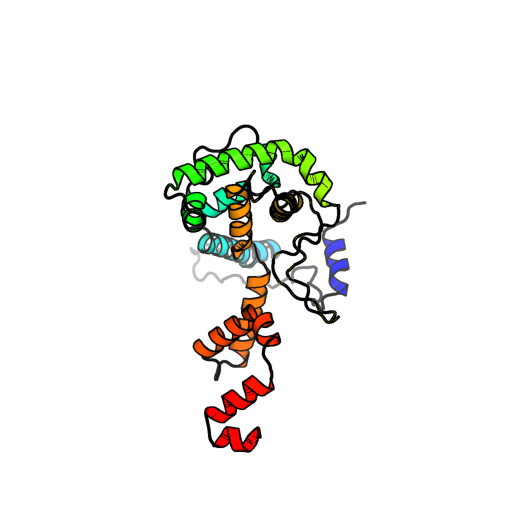1 C C . LYS A 1 111 ? 10.949 10.768 8.459 1.00 90.56 111 LYS A C 1
ATOM 903 O O . LYS A 1 111 ? 11.930 10.652 9.180 1.00 90.56 111 LYS A O 1
ATOM 908 N N . PRO A 1 112 ? 9.702 10.573 8.934 1.00 89.56 112 PRO A N 1
ATOM 909 C CA . PRO A 1 112 ? 9.439 10.284 10.348 1.00 89.56 112 PRO A CA 1
ATOM 910 C C . PRO A 1 112 ? 10.058 8.981 10.875 1.00 89.56 112 PRO A C 1
ATOM 912 O O . PRO A 1 112 ? 10.057 8.769 12.082 1.00 89.56 112 PRO A O 1
ATOM 915 N N . TYR A 1 113 ? 10.531 8.098 9.991 1.00 87.12 113 TYR A N 1
ATOM 916 C CA . TYR A 1 113 ? 11.100 6.799 10.350 1.00 87.12 113 TYR A CA 1
ATOM 917 C C . TYR A 1 113 ? 12.633 6.797 10.392 1.00 87.12 113 TYR A C 1
ATOM 919 O O . TYR A 1 113 ? 13.221 5.752 10.659 1.00 87.12 113 TYR A O 1
ATOM 927 N N . PHE A 1 114 ? 13.277 7.934 10.122 1.00 85.00 114 PHE A N 1
ATOM 928 C CA . PHE A 1 114 ? 14.726 8.077 10.209 1.00 85.00 114 PHE A CA 1
ATOM 929 C C . PHE A 1 114 ? 15.086 9.189 11.184 1.00 85.00 114 PHE A C 1
ATOM 931 O O . PHE A 1 114 ? 14.422 10.223 11.230 1.00 85.00 114 PHE A O 1
ATOM 938 N N . ASP A 1 115 ? 16.207 9.009 11.875 1.00 77.50 115 ASP A N 1
ATOM 939 C CA . ASP A 1 115 ? 16.843 10.074 12.659 1.00 77.50 115 ASP A CA 1
ATOM 940 C C . ASP A 1 115 ? 17.430 11.179 11.750 1.00 77.50 115 ASP A C 1
ATOM 942 O O . ASP A 1 115 ? 17.805 12.256 12.207 1.00 77.50 115 ASP A O 1
ATOM 946 N N . GLU A 1 116 ? 17.509 10.923 10.438 1.00 70.31 116 GLU A N 1
ATOM 947 C CA . GLU A 1 116 ? 17.981 11.861 9.423 1.00 70.31 116 GLU A CA 1
ATOM 948 C C . GLU A 1 116 ? 16.956 12.959 9.127 1.00 70.31 116 GLU A C 1
ATOM 950 O O . GLU A 1 116 ? 15.877 12.734 8.574 1.00 70.31 116 GLU A O 1
ATOM 955 N N . ASP A 1 117 ? 17.343 14.206 9.384 1.00 69.19 117 ASP A N 1
ATOM 956 C CA . ASP A 1 117 ? 16.460 15.356 9.193 1.00 69.19 117 ASP A CA 1
ATOM 957 C C . ASP A 1 117 ? 16.284 15.802 7.728 1.00 69.19 117 ASP A C 1
ATOM 959 O O . ASP A 1 117 ? 15.469 16.690 7.428 1.00 69.19 117 ASP A O 1
ATOM 963 N N . ASN A 1 118 ? 17.010 15.183 6.791 1.00 84.69 118 ASN A N 1
ATOM 964 C CA . ASN A 1 118 ? 17.075 15.611 5.399 1.00 84.69 118 ASN A CA 1
ATOM 965 C C . ASN A 1 118 ? 16.426 14.609 4.430 1.00 84.69 118 ASN A C 1
ATOM 967 O O . ASN A 1 118 ? 17.021 13.614 4.026 1.00 84.69 118 ASN A O 1
ATOM 971 N N . LYS A 1 119 ? 15.238 14.960 3.922 1.00 88.25 119 LYS A N 1
ATOM 972 C CA . LYS A 1 119 ? 14.525 14.201 2.874 1.00 88.25 119 LYS A CA 1
ATOM 973 C C . LYS A 1 119 ? 15.374 13.898 1.629 1.00 88.25 119 LYS A C 1
ATOM 975 O O . LYS A 1 119 ? 15.133 12.902 0.955 1.00 88.25 119 LYS A O 1
ATOM 980 N N . ASN A 1 120 ? 16.342 14.754 1.290 1.00 90.06 120 ASN A N 1
ATOM 981 C CA . ASN A 1 120 ? 17.194 14.536 0.120 1.00 90.06 120 ASN A CA 1
ATOM 982 C C . ASN A 1 120 ? 18.215 13.422 0.365 1.00 90.06 120 ASN A C 1
ATOM 984 O O . ASN A 1 120 ? 18.558 12.709 -0.575 1.00 90.06 120 ASN A O 1
ATOM 988 N N . GLU A 1 121 ? 18.670 13.269 1.606 1.00 90.50 121 GLU A N 1
ATOM 989 C CA . GLU A 1 121 ? 19.590 12.206 2.003 1.00 90.50 121 GLU A CA 1
ATOM 990 C C . GLU A 1 121 ? 18.880 10.852 1.981 1.00 90.50 121 GLU A C 1
ATOM 992 O O . GLU A 1 121 ? 19.339 9.941 1.295 1.00 90.50 121 GLU A O 1
ATOM 997 N N . ILE A 1 122 ? 17.684 10.777 2.576 1.00 91.06 122 ILE A N 1
ATOM 998 C CA . ILE A 1 122 ? 16.809 9.594 2.514 1.00 91.06 122 ILE A CA 1
ATOM 999 C C . ILE A 1 122 ? 16.551 9.196 1.057 1.00 91.06 122 ILE A C 1
ATOM 1001 O O . ILE A 1 122 ? 16.703 8.033 0.685 1.00 91.06 122 ILE A O 1
ATOM 1005 N N . LYS A 1 123 ? 16.197 10.168 0.205 1.00 92.94 123 LYS A N 1
ATOM 1006 C CA . LYS A 1 123 ? 15.986 9.938 -1.231 1.00 92.94 123 LYS A CA 1
ATOM 1007 C C . LYS A 1 123 ? 17.237 9.360 -1.896 1.00 92.94 123 LYS A C 1
ATOM 1009 O O . LYS A 1 123 ? 17.121 8.414 -2.672 1.00 92.94 123 LYS A O 1
ATOM 1014 N N . TYR A 1 124 ? 18.406 9.948 -1.640 1.00 92.06 124 TYR A N 1
ATOM 1015 C CA . TYR A 1 124 ? 19.670 9.521 -2.238 1.00 92.06 124 TYR A CA 1
ATOM 1016 C C . TYR A 1 124 ? 20.023 8.090 -1.823 1.00 92.06 124 TYR A C 1
ATOM 1018 O O . TYR A 1 124 ? 20.211 7.245 -2.699 1.00 92.06 124 TYR A O 1
ATOM 1026 N N . LYS A 1 125 ? 19.999 7.798 -0.517 1.00 92.38 125 LYS A N 1
ATOM 1027 C CA . LYS A 1 125 ? 20.270 6.458 0.023 1.00 92.38 125 LYS A CA 1
ATOM 1028 C C . LYS A 1 125 ? 19.300 5.427 -0.540 1.00 92.38 125 LYS A C 1
ATOM 1030 O O . LYS A 1 125 ? 19.730 4.420 -1.089 1.00 92.38 125 LYS A O 1
ATOM 1035 N N . LEU A 1 126 ? 17.999 5.720 -0.533 1.00 93.38 126 LEU A N 1
ATOM 1036 C CA . LEU A 1 126 ? 16.989 4.821 -1.093 1.00 93.38 126 LEU A CA 1
ATOM 1037 C C . LEU A 1 126 ? 17.222 4.535 -2.589 1.00 93.38 126 LEU A C 1
ATOM 1039 O O . LEU A 1 126 ? 17.066 3.394 -3.023 1.00 93.38 126 LEU A O 1
ATOM 1043 N N . CYS A 1 127 ? 17.631 5.541 -3.374 1.00 93.62 127 CYS A N 1
ATOM 1044 C CA . CYS A 1 127 ? 17.985 5.356 -4.786 1.00 93.62 127 CYS A CA 1
ATOM 1045 C C . CYS A 1 127 ? 19.214 4.453 -4.971 1.00 93.62 127 CYS A C 1
ATOM 1047 O O . CYS A 1 127 ? 19.227 3.613 -5.874 1.00 93.62 127 CYS A O 1
ATOM 1049 N N . GLU A 1 128 ? 20.252 4.621 -4.153 1.00 93.19 128 GLU A N 1
ATOM 1050 C CA . GLU A 1 128 ? 21.444 3.767 -4.210 1.00 93.19 128 GLU A CA 1
ATOM 1051 C C . GLU A 1 128 ? 21.123 2.324 -3.814 1.00 93.19 128 GLU A C 1
ATOM 1053 O O . GLU A 1 128 ? 21.514 1.381 -4.512 1.00 93.19 128 GLU A O 1
ATOM 1058 N N . GLU A 1 129 ? 20.354 2.151 -2.741 1.00 94.50 129 GLU A N 1
ATOM 1059 C CA . GLU A 1 129 ? 19.970 0.846 -2.216 1.00 94.50 129 GLU A CA 1
ATOM 1060 C C . GLU A 1 129 ? 19.110 0.065 -3.199 1.00 94.50 129 GLU A C 1
ATOM 1062 O O . GLU A 1 129 ? 19.435 -1.084 -3.499 1.00 94.50 129 GLU A O 1
ATOM 1067 N N . ILE A 1 130 ? 18.065 0.675 -3.775 1.00 93.88 130 ILE A N 1
ATOM 1068 C CA . ILE A 1 130 ? 17.226 -0.028 -4.754 1.00 93.88 130 ILE A CA 1
ATOM 1069 C C . ILE A 1 130 ? 18.027 -0.404 -6.002 1.00 93.88 130 ILE A C 1
ATOM 1071 O O . ILE A 1 130 ? 17.811 -1.484 -6.544 1.00 93.88 130 ILE A O 1
ATOM 1075 N N . LEU A 1 131 ? 18.972 0.428 -6.459 1.00 93.50 131 LEU A N 1
ATOM 1076 C CA . LEU A 1 131 ? 19.823 0.106 -7.611 1.00 93.50 131 LEU A CA 1
ATOM 1077 C C . LEU A 1 131 ? 20.768 -1.058 -7.300 1.00 93.50 131 LEU A C 1
ATOM 1079 O O . LEU A 1 131 ? 20.925 -1.964 -8.123 1.00 93.50 131 LEU A O 1
ATOM 1083 N N . SER A 1 132 ? 21.381 -1.048 -6.117 1.00 92.94 132 SER A N 1
ATOM 1084 C CA . SER A 1 132 ? 22.231 -2.136 -5.627 1.00 92.94 132 SER A CA 1
ATOM 1085 C C . SER A 1 132 ? 21.438 -3.443 -5.494 1.00 92.94 132 SER A C 1
ATOM 1087 O O . SER A 1 132 ? 21.810 -4.468 -6.074 1.00 92.94 132 SER A O 1
ATOM 1089 N N . PHE A 1 133 ? 20.282 -3.388 -4.832 1.00 92.81 133 PHE A N 1
ATOM 1090 C CA . PHE A 1 133 ? 19.380 -4.521 -4.643 1.00 92.81 133 PHE A CA 1
ATOM 1091 C C . PHE A 1 133 ? 18.873 -5.083 -5.980 1.00 92.81 133 PHE A C 1
ATOM 1093 O O . PHE A 1 133 ? 18.902 -6.293 -6.210 1.00 92.81 133 PHE A O 1
ATOM 1100 N N . SER A 1 134 ? 18.490 -4.202 -6.908 1.00 92.31 134 SER A N 1
ATOM 1101 C CA . SER A 1 134 ? 17.995 -4.549 -8.246 1.00 92.31 134 SER A CA 1
ATOM 1102 C C . SER A 1 134 ? 19.001 -5.350 -9.069 1.00 92.31 134 SER A C 1
ATOM 1104 O O . SER A 1 134 ? 18.624 -6.306 -9.751 1.00 92.31 134 SER A O 1
ATOM 1106 N N . LYS A 1 135 ? 20.293 -5.012 -8.979 1.00 91.62 135 LYS A N 1
ATOM 1107 C CA . LYS A 1 135 ? 21.367 -5.765 -9.652 1.00 91.62 135 LYS A CA 1
ATOM 1108 C C . LYS A 1 135 ? 21.492 -7.187 -9.103 1.00 91.62 135 LYS A C 1
ATOM 1110 O O . LYS A 1 135 ? 21.722 -8.126 -9.865 1.00 91.62 135 LYS A O 1
ATOM 1115 N N . SER A 1 136 ? 21.285 -7.351 -7.800 1.00 90.31 136 SER A N 1
ATOM 1116 C CA . SER A 1 136 ? 21.390 -8.634 -7.096 1.00 90.31 136 SER A CA 1
ATOM 1117 C C . SER A 1 136 ? 20.100 -9.465 -7.141 1.00 90.31 136 SER A C 1
ATOM 1119 O O . SER A 1 136 ? 20.134 -10.674 -6.888 1.00 90.31 136 SER A O 1
ATOM 1121 N N . TRP A 1 137 ? 18.966 -8.868 -7.527 1.00 89.88 137 TRP A N 1
ATOM 1122 C CA . TRP A 1 137 ? 17.641 -9.495 -7.475 1.00 89.88 137 TRP A CA 1
ATOM 1123 C C . TRP A 1 137 ? 17.546 -10.827 -8.227 1.00 89.88 137 TRP A C 1
ATOM 1125 O O . TRP A 1 137 ? 16.923 -11.772 -7.744 1.00 89.88 137 TRP A O 1
ATOM 1135 N N . LYS A 1 138 ? 18.204 -10.952 -9.390 1.00 87.00 138 LYS A N 1
ATOM 1136 C CA . LYS A 1 138 ? 18.193 -12.193 -10.194 1.00 87.00 138 LYS A CA 1
ATOM 1137 C C . LYS A 1 138 ? 18.700 -13.413 -9.417 1.00 87.00 138 LYS A C 1
ATOM 1139 O O . LYS A 1 138 ? 18.249 -14.527 -9.692 1.00 87.00 138 LYS A O 1
ATOM 1144 N N . ASN A 1 139 ? 19.601 -13.191 -8.462 1.00 86.94 139 ASN A N 1
ATOM 1145 C CA . ASN A 1 139 ? 20.152 -14.225 -7.594 1.00 86.94 139 ASN A CA 1
ATOM 1146 C C . ASN A 1 139 ? 19.331 -14.355 -6.310 1.00 86.94 139 ASN A C 1
ATOM 1148 O O . ASN A 1 139 ? 18.928 -15.462 -5.965 1.00 86.94 139 ASN A O 1
ATOM 1152 N N . LEU A 1 140 ? 19.007 -13.228 -5.668 1.00 85.31 140 LEU A N 1
ATOM 1153 C CA . LEU A 1 140 ? 18.253 -13.194 -4.412 1.00 85.31 140 LEU A CA 1
ATOM 1154 C C . LEU A 1 140 ? 16.853 -13.812 -4.533 1.00 85.31 140 LEU A C 1
ATOM 1156 O O . LEU A 1 140 ? 16.393 -14.485 -3.621 1.00 85.31 140 LEU A O 1
ATOM 1160 N N . LYS A 1 141 ? 16.181 -13.663 -5.679 1.00 82.44 141 LYS A N 1
ATOM 1161 C CA . LYS A 1 141 ? 14.833 -14.221 -5.870 1.00 82.44 141 LYS A CA 1
ATOM 1162 C C . LYS A 1 141 ? 14.784 -15.753 -5.881 1.00 82.44 141 LYS A C 1
ATOM 1164 O O . LYS A 1 141 ? 13.702 -16.326 -5.789 1.00 82.44 141 LYS A O 1
ATOM 1169 N N . LYS A 1 142 ? 15.925 -16.429 -6.065 1.00 80.31 142 LYS A N 1
ATOM 1170 C CA . LYS A 1 142 ? 15.983 -17.899 -6.116 1.00 80.31 142 LYS A CA 1
ATOM 1171 C C . LYS A 1 142 ? 15.795 -18.524 -4.737 1.00 80.31 142 LYS A C 1
ATOM 1173 O O . LYS A 1 142 ? 15.204 -19.588 -4.663 1.00 80.31 142 LYS A O 1
ATOM 1178 N N . SER A 1 143 ? 16.231 -17.845 -3.680 1.00 70.00 143 SER A N 1
ATOM 1179 C CA . SER A 1 143 ? 16.111 -18.314 -2.298 1.00 70.00 143 SER A CA 1
ATOM 1180 C C . SER A 1 143 ? 14.789 -17.936 -1.638 1.00 70.00 143 SER A C 1
ATOM 1182 O O . SER A 1 143 ? 14.598 -18.200 -0.458 1.00 70.00 143 SER A O 1
ATOM 1184 N N . VAL A 1 144 ? 13.855 -17.316 -2.363 1.00 67.19 144 VAL A N 1
ATOM 1185 C CA . VAL A 1 144 ? 12.520 -17.024 -1.818 1.00 67.19 144 VAL A CA 1
ATOM 1186 C C . VAL A 1 144 ? 11.775 -18.331 -1.507 1.00 67.19 144 VAL A C 1
ATOM 1188 O O . VAL A 1 144 ? 10.950 -18.329 -0.604 1.00 67.19 144 VAL A O 1
ATOM 1191 N N . ASP A 1 145 ? 12.091 -19.427 -2.215 1.00 58.97 145 ASP A N 1
ATOM 1192 C CA . ASP A 1 145 ? 11.426 -20.736 -2.094 1.00 58.97 145 ASP A CA 1
ATOM 1193 C C . ASP A 1 145 ? 11.780 -21.515 -0.824 1.00 58.97 145 ASP A C 1
ATOM 1195 O O . ASP A 1 145 ? 11.014 -22.400 -0.448 1.00 58.97 145 ASP A O 1
ATOM 1199 N N . ASP A 1 146 ? 12.899 -21.213 -0.153 1.00 55.72 146 ASP A N 1
ATOM 1200 C CA . ASP A 1 146 ? 13.201 -21.893 1.109 1.00 55.72 146 ASP A CA 1
ATOM 1201 C C . ASP A 1 146 ? 12.372 -21.231 2.207 1.00 55.72 146 ASP A C 1
ATOM 1203 O O . ASP A 1 146 ? 12.643 -20.073 2.556 1.00 55.72 146 ASP A O 1
ATOM 1207 N N . GLU A 1 147 ? 11.365 -21.968 2.694 1.00 51.44 147 GLU A N 1
ATOM 1208 C CA . GLU A 1 147 ? 10.457 -21.604 3.783 1.00 51.44 147 GLU A CA 1
ATOM 1209 C C . GLU A 1 147 ? 11.216 -20.882 4.893 1.00 51.44 147 GLU A C 1
ATOM 1211 O O . GLU A 1 147 ? 11.928 -21.478 5.697 1.00 51.44 147 GLU A O 1
ATOM 1216 N N . TYR A 1 148 ? 11.062 -19.564 4.926 1.00 46.81 148 TYR A N 1
ATOM 1217 C CA . TYR A 1 148 ? 11.445 -18.770 6.071 1.00 46.81 148 TYR A CA 1
ATOM 1218 C C . TYR A 1 148 ? 10.153 -18.270 6.692 1.00 46.81 148 TYR A C 1
ATOM 1220 O O . TYR A 1 148 ? 9.555 -17.296 6.227 1.00 46.81 148 TYR A O 1
ATOM 1228 N N . ILE A 1 149 ? 9.715 -18.973 7.737 1.00 47.41 149 ILE A N 1
ATOM 1229 C CA . ILE A 1 149 ? 8.774 -18.446 8.722 1.00 47.41 149 ILE A CA 1
ATOM 1230 C C . ILE A 1 149 ? 9.568 -17.398 9.506 1.00 47.41 149 ILE A C 1
ATOM 1232 O O . ILE A 1 149 ? 10.084 -17.641 10.589 1.00 47.41 149 ILE A O 1
ATOM 1236 N N . GLY A 1 150 ? 9.776 -16.241 8.881 1.00 40.94 150 GLY A N 1
ATOM 1237 C CA . GLY A 1 150 ? 10.228 -15.067 9.595 1.00 40.94 150 GLY A CA 1
ATOM 1238 C C . GLY A 1 150 ? 9.063 -14.630 10.456 1.00 40.94 150 GLY A C 1
ATOM 1239 O O . GLY A 1 150 ? 8.116 -14.046 9.930 1.00 40.94 150 GLY A O 1
ATOM 1240 N N . GLU A 1 151 ? 9.120 -14.953 11.745 1.00 40.03 151 GLU A N 1
ATOM 1241 C CA . GLU A 1 151 ? 8.312 -14.326 12.784 1.00 40.03 151 GLU A CA 1
ATOM 1242 C C . GLU A 1 151 ? 8.484 -12.806 12.668 1.00 40.03 151 GLU A C 1
ATOM 1244 O O . GLU A 1 151 ? 9.388 -12.189 13.232 1.00 40.03 151 GLU A O 1
ATOM 1249 N N . LEU A 1 152 ? 7.634 -12.171 11.866 1.00 40.56 152 LEU A N 1
ATOM 1250 C CA . LEU A 1 152 ? 7.436 -10.737 11.930 1.00 40.56 152 LEU A CA 1
ATOM 1251 C C . LEU A 1 152 ? 6.724 -10.487 13.251 1.00 40.56 152 LEU A C 1
ATOM 1253 O O . LEU A 1 152 ? 5.507 -10.610 13.283 1.00 40.56 152 LEU A O 1
ATOM 1257 N N . TYR A 1 153 ? 7.494 -10.209 14.309 1.00 36.62 153 TYR A N 1
ATOM 1258 C CA . TYR A 1 153 ? 7.080 -9.662 15.609 1.00 36.62 153 TYR A CA 1
ATOM 1259 C C . TYR A 1 153 ? 5.564 -9.547 15.812 1.00 36.62 153 TYR A C 1
ATOM 1261 O O . TYR A 1 153 ? 4.995 -8.458 15.842 1.00 36.62 153 TYR A O 1
ATOM 1269 N N . ILE A 1 154 ? 4.926 -10.697 15.980 1.00 36.25 154 ILE A N 1
ATOM 1270 C CA . ILE A 1 154 ? 3.666 -10.868 16.674 1.00 36.25 154 ILE A CA 1
ATOM 1271 C C . ILE A 1 154 ? 3.832 -12.215 17.361 1.00 36.25 154 ILE A C 1
ATOM 1273 O O . ILE A 1 154 ? 3.627 -13.264 16.759 1.00 36.25 154 ILE A O 1
ATOM 1277 N N . ASN A 1 155 ? 4.296 -12.172 18.609 1.00 36.19 155 ASN A N 1
ATOM 1278 C CA . ASN A 1 155 ? 4.236 -13.332 19.482 1.00 36.19 155 ASN A CA 1
ATOM 1279 C C . ASN A 1 155 ? 2.788 -13.821 19.513 1.00 36.19 155 ASN A C 1
ATOM 1281 O O . ASN A 1 155 ? 1.907 -13.086 19.961 1.00 36.19 155 ASN A O 1
ATOM 1285 N N . SER A 1 156 ? 2.563 -15.059 19.099 1.00 36.28 156 SER A N 1
ATOM 1286 C CA . SER A 1 156 ? 1.573 -15.909 19.747 1.00 36.28 156 SER A CA 1
ATOM 1287 C C . SER A 1 156 ? 1.826 -17.352 19.344 1.00 36.28 156 SER A C 1
ATOM 1289 O O . SER A 1 156 ? 1.369 -17.802 18.294 1.00 36.28 156 SER A O 1
ATOM 1291 N N . ASP A 1 157 ? 2.503 -18.075 20.232 1.00 35.09 157 ASP A N 1
ATOM 1292 C CA . ASP A 1 157 ? 2.128 -19.453 20.513 1.00 35.09 157 ASP A CA 1
ATOM 1293 C C . ASP A 1 157 ? 0.601 -19.512 20.640 1.00 35.09 157 ASP A C 1
ATOM 1295 O O . ASP A 1 157 ? 0.014 -18.781 21.442 1.00 35.09 157 ASP A O 1
ATOM 1299 N N . THR A 1 158 ? -0.057 -20.314 19.811 1.00 35.47 158 THR A N 1
ATOM 1300 C CA . THR A 1 158 ? -1.022 -21.339 20.239 1.00 35.47 158 THR A CA 1
ATOM 1301 C C . THR A 1 158 ? -1.717 -21.947 19.029 1.00 35.47 158 THR A C 1
ATOM 1303 O O . THR A 1 158 ? -2.310 -21.272 18.190 1.00 35.47 158 THR A O 1
ATOM 1306 N N . GLU A 1 159 ? -1.641 -23.271 18.999 1.00 38.91 159 GLU A N 1
ATOM 1307 C CA . GLU A 1 159 ? -2.490 -24.184 18.255 1.00 38.91 159 GLU A CA 1
ATOM 1308 C C . GLU A 1 159 ? -3.962 -23.834 18.508 1.00 38.91 159 GLU A C 1
ATOM 1310 O O . GLU A 1 159 ? -4.439 -23.957 19.630 1.00 38.91 159 GLU A O 1
ATOM 1315 N N . ASN A 1 160 ? -4.670 -23.372 17.480 1.00 33.25 160 ASN A N 1
ATOM 1316 C CA . ASN A 1 160 ? -6.109 -23.565 17.332 1.00 33.25 160 ASN A CA 1
ATOM 1317 C C . ASN A 1 160 ? -6.436 -23.511 15.839 1.00 33.25 160 ASN A C 1
ATOM 1319 O O . ASN A 1 160 ? -6.395 -22.459 15.195 1.00 33.25 160 ASN A O 1
ATOM 1323 N N . GLU A 1 161 ? -6.712 -24.693 15.302 1.00 40.56 161 GLU A N 1
ATOM 1324 C CA . GLU A 1 161 ? -7.418 -24.904 14.048 1.00 40.56 161 GLU A CA 1
ATOM 1325 C C . GLU A 1 161 ? -8.810 -24.288 14.206 1.00 40.56 161 GLU A C 1
ATOM 1327 O O . GLU A 1 161 ? -9.587 -24.793 14.999 1.00 40.56 161 GLU A O 1
ATOM 1332 N N . ASP A 1 162 ? -9.069 -23.145 13.563 1.00 34.16 162 ASP A N 1
ATOM 1333 C CA . ASP A 1 162 ? -10.382 -22.765 13.017 1.00 34.16 162 ASP A CA 1
ATOM 1334 C C . ASP A 1 162 ? -10.303 -21.383 12.324 1.00 34.16 162 ASP A C 1
ATOM 1336 O O . ASP A 1 162 ? -10.167 -20.323 12.936 1.00 34.16 162 ASP A O 1
ATOM 1340 N N . GLU A 1 163 ? -10.360 -21.430 10.991 1.00 38.69 163 GLU A N 1
ATOM 1341 C CA . GLU A 1 163 ? -10.851 -20.413 10.040 1.00 38.69 163 GLU A CA 1
ATOM 1342 C C . GLU A 1 163 ? -10.378 -18.939 10.049 1.00 38.69 163 GLU A C 1
ATOM 1344 O O . GLU A 1 163 ? -10.896 -18.149 9.256 1.00 38.69 163 GLU A O 1
ATOM 1349 N N . ASP A 1 164 ? -9.339 -18.524 10.774 1.00 36.44 164 ASP A N 1
ATOM 1350 C CA . ASP A 1 164 ? -8.664 -17.250 10.462 1.00 36.44 164 ASP A CA 1
ATOM 1351 C C . ASP A 1 164 ? -7.541 -17.523 9.445 1.00 36.44 164 ASP A C 1
ATOM 1353 O O . ASP A 1 164 ? -6.468 -18.016 9.788 1.00 36.44 164 ASP A O 1
ATOM 1357 N N . ARG A 1 165 ? -7.772 -17.221 8.153 1.00 37.97 165 ARG A N 1
ATOM 1358 C CA . ARG A 1 165 ? -6.675 -17.155 7.168 1.00 37.97 165 ARG A CA 1
ATOM 1359 C C . ARG A 1 165 ? -5.685 -16.112 7.653 1.00 37.97 165 ARG A C 1
ATOM 1361 O O . ARG A 1 165 ? -5.879 -14.913 7.457 1.00 37.97 165 ARG A O 1
ATOM 1368 N N . ASP A 1 166 ? -4.643 -16.629 8.268 1.00 40.00 166 ASP A N 1
ATOM 1369 C CA . ASP A 1 166 ? -3.544 -15.912 8.857 1.00 40.00 166 ASP A CA 1
ATOM 1370 C C . ASP A 1 166 ? -3.073 -14.788 7.921 1.00 40.00 166 ASP A C 1
ATOM 1372 O O . ASP A 1 166 ? -2.674 -15.014 6.770 1.00 40.00 166 ASP A O 1
ATOM 1376 N N . ILE A 1 167 ? -3.161 -13.546 8.407 1.00 46.12 167 ILE A N 1
ATOM 1377 C CA . ILE A 1 167 ? -2.733 -12.322 7.703 1.00 46.12 167 ILE A CA 1
ATOM 1378 C C . ILE A 1 167 ? -1.221 -12.390 7.374 1.00 46.12 167 ILE A C 1
ATOM 1380 O O . ILE A 1 167 ? -0.718 -11.621 6.552 1.00 46.12 167 ILE A O 1
ATOM 1384 N N . SER A 1 168 ? -0.518 -13.355 7.974 1.00 48.47 168 SER A N 1
ATOM 1385 C CA . SER A 1 168 ? 0.904 -13.670 7.853 1.00 48.47 168 SER A CA 1
ATOM 1386 C C . SER A 1 168 ? 1.318 -14.347 6.538 1.00 48.47 168 SER A C 1
ATOM 1388 O O . SER A 1 168 ? 2.494 -14.274 6.179 1.00 48.47 168 SER A O 1
ATOM 1390 N N . LYS A 1 169 ? 0.409 -14.964 5.758 1.00 53.12 169 LYS A N 1
ATOM 1391 C CA . LYS A 1 169 ? 0.784 -15.607 4.475 1.00 53.12 169 LYS A CA 1
ATOM 1392 C C . LYS A 1 169 ? 0.882 -14.589 3.332 1.00 53.12 169 LYS A C 1
ATOM 1394 O O . LYS A 1 169 ? 0.122 -14.592 2.361 1.00 53.12 169 LYS A O 1
ATOM 1399 N N . LEU A 1 170 ? 1.880 -13.720 3.465 1.00 60.19 170 LEU A N 1
ATOM 1400 C CA . LEU A 1 170 ? 2.355 -12.744 2.492 1.00 60.19 170 LEU A CA 1
ATOM 1401 C C . LEU A 1 170 ? 3.028 -13.483 1.317 1.00 60.19 170 LEU A C 1
ATOM 1403 O O . LEU A 1 170 ? 4.197 -13.824 1.389 1.00 60.19 170 LEU A O 1
ATOM 1407 N N . CYS A 1 171 ? 2.279 -13.731 0.236 1.00 64.06 171 CYS A N 1
ATOM 1408 C CA . CYS A 1 171 ? 2.742 -14.296 -1.046 1.00 64.06 171 CYS A CA 1
ATOM 1409 C C . CYS A 1 171 ? 3.662 -15.534 -0.952 1.00 64.06 171 CYS A C 1
ATOM 1411 O O . CYS A 1 171 ? 4.866 -15.425 -0.739 1.00 64.06 171 CYS A O 1
ATOM 1413 N N . LYS A 1 172 ? 3.110 -16.717 -1.258 1.00 62.00 172 LYS A N 1
ATOM 1414 C CA . LYS A 1 172 ? 3.802 -18.000 -1.070 1.00 62.00 172 LYS A CA 1
ATOM 1415 C C . LYS A 1 172 ? 5.144 -18.168 -1.790 1.00 62.00 172 LYS A C 1
ATOM 1417 O O . LYS A 1 172 ? 5.862 -19.002 -1.281 1.00 62.00 172 LYS A O 1
ATOM 1422 N N . THR A 1 173 ? 5.452 -17.422 -2.874 1.00 64.06 173 THR A N 1
ATOM 1423 C CA . THR A 1 173 ? 6.778 -17.308 -3.559 1.00 64.06 173 THR A CA 1
ATOM 1424 C C . THR A 1 173 ? 6.658 -16.892 -5.041 1.00 64.06 173 THR A C 1
ATOM 1426 O O . THR A 1 173 ? 7.260 -17.482 -5.934 1.00 64.06 173 THR A O 1
ATOM 1429 N N . CYS A 1 174 ? 5.897 -15.849 -5.399 1.00 76.69 174 CYS A N 1
ATOM 1430 C CA . CYS A 1 174 ? 5.762 -15.510 -6.832 1.00 76.69 174 CYS A CA 1
ATOM 1431 C C . CYS A 1 174 ? 7.050 -14.948 -7.482 1.00 76.69 174 CYS A C 1
ATOM 1433 O O . CYS A 1 174 ? 7.085 -14.744 -8.695 1.00 76.69 174 CYS A O 1
ATOM 1435 N N . LYS A 1 175 ? 8.097 -14.653 -6.689 1.00 80.44 175 LYS A N 1
ATOM 1436 C CA . LYS A 1 175 ? 9.405 -14.092 -7.105 1.00 80.44 175 LYS A CA 1
ATOM 1437 C C . LYS A 1 175 ? 9.337 -12.775 -7.886 1.00 80.44 175 LYS A C 1
ATOM 1439 O O . LYS A 1 175 ? 10.351 -12.325 -8.418 1.00 80.44 175 LYS A O 1
ATOM 1444 N N . ASN A 1 176 ? 8.161 -12.157 -7.964 1.00 82.88 176 ASN A N 1
ATOM 1445 C CA . ASN A 1 176 ? 7.918 -10.985 -8.796 1.00 82.88 176 ASN A CA 1
ATOM 1446 C C . ASN A 1 176 ? 6.956 -9.979 -8.148 1.00 82.88 176 ASN A C 1
ATOM 1448 O O . ASN A 1 176 ? 6.284 -9.223 -8.840 1.00 82.88 176 ASN A O 1
ATOM 1452 N N . CYS A 1 177 ? 6.889 -9.939 -6.816 1.00 85.12 177 CYS A N 1
ATOM 1453 C CA . CYS A 1 177 ? 6.128 -8.918 -6.098 1.00 85.12 177 CYS A CA 1
ATOM 1454 C C . CYS A 1 177 ? 6.969 -8.246 -5.010 1.00 85.12 177 CYS A C 1
ATOM 1456 O O . CYS A 1 177 ? 7.959 -8.806 -4.539 1.00 85.12 177 CYS A O 1
ATOM 1458 N N . SER A 1 178 ? 6.532 -7.059 -4.584 1.00 85.50 178 SER A N 1
ATOM 1459 C CA . SER A 1 178 ? 7.179 -6.281 -3.519 1.00 85.50 178 SER A CA 1
ATOM 1460 C C . SER A 1 178 ? 7.258 -7.036 -2.180 1.00 85.50 178 SER A C 1
ATOM 1462 O O . SER A 1 178 ? 8.219 -6.878 -1.434 1.00 85.50 178 SER A O 1
ATOM 1464 N N . ILE A 1 179 ? 6.303 -7.934 -1.910 1.00 83.75 179 ILE A N 1
ATOM 1465 C CA . ILE A 1 179 ? 6.326 -8.813 -0.732 1.00 83.75 179 ILE A CA 1
ATOM 1466 C C . 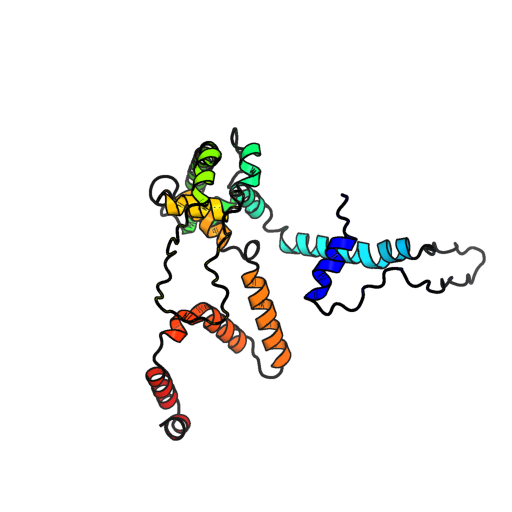ILE A 1 179 ? 7.527 -9.767 -0.780 1.00 83.75 179 ILE A C 1
ATOM 1468 O O . ILE A 1 179 ? 8.249 -9.891 0.201 1.00 83.75 179 ILE A O 1
ATOM 1472 N N . CYS A 1 180 ? 7.798 -10.396 -1.930 1.00 85.12 180 CYS A N 1
ATOM 1473 C CA . CYS A 1 180 ? 8.971 -11.260 -2.073 1.00 85.12 180 CYS A CA 1
ATOM 1474 C C . CYS A 1 180 ? 10.275 -10.471 -1.889 1.00 85.12 180 CYS A C 1
ATOM 1476 O O . CYS A 1 180 ? 11.215 -11.002 -1.307 1.00 85.12 180 CYS A O 1
ATOM 1478 N N . CYS A 1 181 ? 10.335 -9.215 -2.354 1.00 88.56 181 CYS A N 1
ATOM 1479 C CA . CYS A 1 181 ? 11.489 -8.346 -2.106 1.00 88.56 181 CYS A CA 1
ATOM 1480 C C . CYS A 1 181 ? 11.702 -8.123 -0.608 1.00 88.56 181 CYS A C 1
ATOM 1482 O O . CYS A 1 181 ? 12.812 -8.298 -0.115 1.00 88.56 181 CYS A O 1
ATOM 1484 N N . TYR A 1 182 ? 10.632 -7.807 0.122 1.00 87.81 182 TYR A N 1
ATOM 1485 C CA . TYR A 1 182 ? 10.705 -7.618 1.565 1.00 87.81 182 TYR A CA 1
ATOM 1486 C C . TYR A 1 182 ? 11.118 -8.894 2.310 1.00 87.81 182 TYR A C 1
ATOM 1488 O O . TYR A 1 182 ? 11.998 -8.843 3.164 1.00 87.81 182 TYR A O 1
ATOM 1496 N N . ASN A 1 183 ? 10.572 -10.053 1.934 1.00 84.62 183 ASN A N 1
ATOM 1497 C CA . ASN A 1 183 ? 10.938 -11.332 2.550 1.00 84.62 183 ASN A CA 1
ATOM 1498 C C . ASN A 1 183 ? 12.436 -11.639 2.387 1.00 84.62 183 ASN A C 1
ATOM 1500 O O . ASN A 1 183 ? 13.064 -12.128 3.321 1.00 84.62 183 ASN A O 1
ATOM 1504 N N . VAL A 1 184 ? 13.035 -11.299 1.238 1.00 87.50 184 VAL A N 1
ATOM 1505 C CA . VAL A 1 184 ? 14.492 -11.407 1.029 1.00 87.50 184 VAL A CA 1
ATOM 1506 C C . VAL A 1 184 ? 15.260 -10.491 1.980 1.00 87.50 184 VAL A C 1
ATOM 1508 O O . VAL A 1 184 ? 16.257 -10.921 2.561 1.00 87.50 184 VAL A O 1
ATOM 1511 N N . LEU A 1 185 ? 14.812 -9.243 2.155 1.00 88.75 185 LEU A N 1
ATOM 1512 C CA . LEU A 1 185 ? 15.467 -8.295 3.061 1.00 88.75 185 LEU A CA 1
ATOM 1513 C C . LEU A 1 185 ? 15.490 -8.815 4.502 1.00 88.75 185 LEU A C 1
ATOM 1515 O O . LEU A 1 185 ? 16.511 -8.683 5.175 1.00 88.75 185 LEU A O 1
ATOM 1519 N N . ILE A 1 186 ? 14.402 -9.444 4.950 1.00 86.31 186 ILE A N 1
ATOM 1520 C CA . ILE A 1 186 ? 14.310 -10.050 6.283 1.00 86.31 186 ILE A CA 1
ATOM 1521 C C . ILE A 1 186 ? 15.158 -11.320 6.385 1.00 86.31 186 ILE A C 1
ATOM 1523 O O . ILE A 1 186 ? 15.979 -11.423 7.293 1.00 86.31 186 ILE A O 1
ATOM 1527 N N . LYS A 1 187 ? 15.025 -12.251 5.431 1.00 83.00 187 LYS A N 1
ATOM 1528 C CA . LYS A 1 187 ? 15.731 -13.546 5.436 1.00 83.00 187 LYS A CA 1
ATOM 1529 C C . LYS A 1 187 ? 17.248 -13.396 5.553 1.00 83.00 187 LYS A C 1
ATOM 1531 O O . LYS A 1 187 ? 17.897 -14.188 6.225 1.00 83.00 187 LYS A O 1
ATOM 1536 N N . TYR A 1 188 ? 17.812 -12.379 4.905 1.00 85.31 188 TYR A N 1
ATOM 1537 C CA . TYR A 1 188 ? 19.252 -12.118 4.918 1.00 85.31 188 TYR A CA 1
ATOM 1538 C C . TYR A 1 188 ? 19.676 -11.027 5.907 1.00 85.31 188 TYR A C 1
ATOM 1540 O O . TYR A 1 188 ? 20.822 -10.585 5.852 1.00 85.31 188 TYR A O 1
ATOM 1548 N N . ASN A 1 189 ? 18.775 -10.572 6.788 1.00 86.62 189 ASN A N 1
ATOM 1549 C CA . ASN A 1 189 ? 19.020 -9.473 7.726 1.00 86.62 189 ASN A CA 1
ATOM 1550 C C . ASN A 1 189 ? 19.611 -8.219 7.042 1.00 86.62 189 ASN A C 1
ATOM 1552 O O . ASN A 1 189 ? 20.461 -7.512 7.582 1.00 86.62 189 ASN A O 1
ATOM 1556 N N . LEU A 1 190 ? 19.178 -7.944 5.809 1.00 89.25 190 LEU A N 1
ATOM 1557 C CA . LEU A 1 190 ? 19.666 -6.803 5.036 1.00 89.25 190 LEU A CA 1
ATOM 1558 C C . LEU A 1 190 ? 19.026 -5.491 5.496 1.00 89.25 190 LEU A C 1
ATOM 1560 O O . LEU A 1 190 ? 19.565 -4.425 5.222 1.00 89.25 190 LEU A O 1
ATOM 1564 N N . TYR A 1 191 ? 17.903 -5.563 6.211 1.00 86.50 191 TYR A N 1
ATOM 1565 C CA . TYR A 1 191 ? 17.156 -4.406 6.702 1.00 86.50 191 TYR A CA 1
ATOM 1566 C C . TYR A 1 191 ? 17.895 -3.575 7.761 1.00 86.50 191 TYR A C 1
ATOM 1568 O O . TYR A 1 191 ? 17.509 -2.437 7.991 1.00 86.50 191 TYR A O 1
ATOM 1576 N N . SER A 1 192 ? 18.912 -4.124 8.432 1.00 82.81 192 SER A N 1
ATOM 1577 C CA . SER A 1 192 ? 19.599 -3.447 9.540 1.00 82.81 192 SER A CA 1
ATOM 1578 C C . SER A 1 192 ? 20.780 -2.590 9.076 1.00 82.81 192 SER A C 1
ATOM 1580 O O . SER A 1 192 ? 20.880 -1.434 9.467 1.00 82.81 192 SER A O 1
ATOM 1582 N N . ASN A 1 193 ? 21.649 -3.137 8.217 1.00 81.69 193 ASN A N 1
ATOM 1583 C CA . ASN A 1 193 ? 22.918 -2.490 7.848 1.00 81.69 193 ASN A CA 1
ATOM 1584 C C . ASN A 1 193 ? 23.119 -2.275 6.343 1.00 81.69 193 ASN A C 1
ATOM 1586 O O . ASN A 1 193 ? 23.887 -1.400 5.958 1.00 81.69 193 ASN A O 1
ATOM 1590 N N . ALA A 1 194 ? 22.495 -3.090 5.488 1.00 89.56 194 ALA A N 1
ATOM 1591 C CA . ALA A 1 194 ? 22.763 -3.054 4.048 1.00 89.56 194 ALA A CA 1
ATOM 1592 C C . ALA A 1 194 ? 21.760 -2.183 3.289 1.00 89.56 194 ALA A C 1
ATOM 1594 O O . ALA A 1 194 ? 22.149 -1.434 2.398 1.00 89.56 194 ALA A O 1
ATOM 1595 N N . TYR A 1 195 ? 20.480 -2.323 3.637 1.00 93.25 195 TYR A N 1
ATOM 1596 C CA . TYR A 1 195 ? 19.346 -1.701 2.965 1.00 93.25 195 TYR A CA 1
ATOM 1597 C C . TYR A 1 195 ? 18.259 -1.152 3.932 1.00 93.25 195 TYR A C 1
ATOM 1599 O O . TYR A 1 195 ? 17.079 -1.485 3.754 1.00 93.25 195 TYR A O 1
ATOM 1607 N N . PRO A 1 196 ? 18.596 -0.385 4.995 1.00 90.44 196 PRO A N 1
ATOM 1608 C CA . PRO A 1 196 ? 17.595 0.112 5.944 1.00 90.44 196 PRO A CA 1
ATOM 1609 C C . PRO A 1 196 ? 16.512 1.017 5.317 1.00 90.44 196 PRO A C 1
ATOM 1611 O O . PRO A 1 196 ? 15.325 0.692 5.456 1.00 90.44 196 PRO A O 1
ATOM 1614 N N . PRO A 1 197 ? 16.847 2.094 4.578 1.00 91.50 197 PRO A N 1
ATOM 1615 C CA . PRO A 1 197 ? 15.883 2.877 3.817 1.00 91.50 197 PRO A CA 1
ATOM 1616 C C . PRO A 1 197 ? 14.951 2.067 2.925 1.00 91.50 197 PRO A C 1
ATOM 1618 O O . PRO A 1 197 ? 13.737 2.300 2.914 1.00 91.50 197 PRO A O 1
ATOM 1621 N N . LEU A 1 198 ? 15.496 1.098 2.197 1.00 93.56 198 LEU A N 1
ATOM 1622 C CA . LEU A 1 198 ? 14.718 0.231 1.324 1.00 93.56 198 LEU A CA 1
ATOM 1623 C C . LEU A 1 198 ? 13.767 -0.679 2.114 1.00 93.56 198 LEU A C 1
ATOM 1625 O O . LEU A 1 198 ? 12.612 -0.848 1.714 1.00 93.56 198 LEU A O 1
ATOM 1629 N N . ALA A 1 199 ? 14.205 -1.235 3.244 1.00 91.81 199 ALA A N 1
ATOM 1630 C CA . ALA A 1 199 ? 13.357 -2.066 4.095 1.00 91.81 199 ALA A CA 1
ATOM 1631 C C . ALA A 1 199 ? 12.170 -1.279 4.664 1.00 91.81 199 ALA A C 1
ATOM 1633 O O . ALA A 1 199 ? 11.030 -1.742 4.567 1.00 91.81 199 ALA A O 1
ATOM 1634 N N . ILE A 1 200 ? 12.412 -0.067 5.169 1.00 90.62 200 ILE A N 1
ATOM 1635 C CA . ILE A 1 200 ? 11.351 0.822 5.665 1.00 90.62 200 ILE A CA 1
ATOM 1636 C C . ILE A 1 200 ? 10.410 1.218 4.521 1.00 90.62 200 ILE A C 1
ATOM 1638 O O . ILE A 1 200 ? 9.191 1.200 4.693 1.00 90.62 200 ILE A O 1
ATOM 1642 N N . ALA A 1 201 ? 10.929 1.498 3.321 1.00 92.81 201 ALA A N 1
ATOM 1643 C CA . ALA A 1 201 ? 10.096 1.790 2.155 1.00 92.81 201 ALA A CA 1
ATOM 1644 C C . ALA A 1 201 ? 9.178 0.607 1.780 1.00 92.81 201 ALA A C 1
ATOM 1646 O O . ALA A 1 201 ? 7.999 0.807 1.471 1.00 92.81 201 ALA A O 1
ATOM 1647 N N . HIS A 1 202 ? 9.678 -0.632 1.854 1.00 90.50 202 HIS A N 1
ATOM 1648 C CA . HIS A 1 202 ? 8.864 -1.833 1.649 1.00 90.50 202 HIS A CA 1
ATOM 1649 C C . HIS A 1 202 ? 7.823 -2.047 2.755 1.00 90.50 202 HIS A C 1
ATOM 1651 O O . HIS A 1 202 ? 6.699 -2.444 2.441 1.00 90.50 202 HIS A O 1
ATOM 1657 N N . GLN A 1 203 ? 8.156 -1.775 4.020 1.00 88.81 203 GLN A N 1
ATOM 1658 C CA . GLN A 1 203 ? 7.184 -1.808 5.119 1.00 88.81 203 GLN A CA 1
ATOM 1659 C C . GLN A 1 203 ? 6.086 -0.767 4.904 1.00 88.81 203 GLN A C 1
ATOM 1661 O O . GLN A 1 203 ? 4.904 -1.099 4.957 1.00 88.81 203 GLN A O 1
ATOM 1666 N N . TYR A 1 204 ? 6.469 0.466 4.575 1.00 89.00 204 TYR A N 1
ATOM 1667 C CA . TYR A 1 204 ? 5.542 1.549 4.276 1.00 89.00 204 TYR A CA 1
ATOM 1668 C C . TYR A 1 204 ? 4.604 1.192 3.117 1.00 89.00 204 TYR A C 1
ATOM 1670 O O . TYR A 1 204 ? 3.391 1.335 3.226 1.00 89.00 204 TYR A O 1
ATOM 1678 N N . LEU A 1 205 ? 5.123 0.632 2.022 1.00 88.75 205 LEU A N 1
ATOM 1679 C CA . LEU A 1 205 ? 4.286 0.160 0.915 1.00 88.75 205 LEU A CA 1
ATOM 1680 C C . LEU A 1 205 ? 3.239 -0.871 1.370 1.00 88.75 205 LEU A C 1
ATOM 1682 O O . LEU A 1 205 ? 2.102 -0.874 0.891 1.00 88.75 205 LEU A O 1
ATOM 1686 N N . GLN A 1 206 ? 3.612 -1.747 2.300 1.00 79.38 206 GLN A N 1
ATOM 1687 C CA . GLN A 1 206 ? 2.724 -2.775 2.831 1.00 79.38 206 GLN A CA 1
ATOM 1688 C C . GLN A 1 206 ? 1.692 -2.242 3.827 1.00 79.38 206 GLN A C 1
ATOM 1690 O O . GLN A 1 206 ? 0.741 -2.970 4.108 1.00 79.38 206 GLN A O 1
ATOM 1695 N N . THR A 1 207 ? 1.842 -1.036 4.375 1.00 80.50 207 THR A N 1
ATOM 1696 C CA . THR A 1 207 ? 0.830 -0.429 5.257 1.00 80.50 207 THR A CA 1
ATOM 1697 C C . THR A 1 207 ? -0.209 0.383 4.489 1.00 80.50 207 THR A C 1
ATOM 1699 O O . THR A 1 207 ? -1.262 0.706 5.038 1.00 80.50 207 THR A O 1
ATOM 1702 N N . LEU A 1 208 ? 0.033 0.681 3.209 1.00 79.62 208 LEU A N 1
ATOM 1703 C CA . LEU A 1 208 ? -0.899 1.465 2.407 1.00 79.62 208 LEU A CA 1
ATOM 1704 C C . LEU A 1 208 ? -2.189 0.685 2.101 1.00 79.62 208 LEU A C 1
ATOM 1706 O O . LEU A 1 208 ? -2.129 -0.432 1.586 1.00 79.62 208 LEU A O 1
ATOM 1710 N N . PRO A 1 209 ? -3.379 1.283 2.299 1.00 69.06 209 PRO A N 1
ATOM 1711 C CA . PRO A 1 209 ? -4.653 0.613 2.027 1.00 69.06 209 PRO A CA 1
ATOM 1712 C C . PRO A 1 209 ? -4.801 0.111 0.583 1.00 69.06 209 PRO A C 1
ATOM 1714 O O . PRO A 1 209 ? -5.467 -0.892 0.347 1.00 69.06 209 PRO A O 1
ATOM 1717 N N . VAL A 1 210 ? -4.156 0.775 -0.385 1.00 70.56 210 VAL A N 1
ATOM 1718 C CA . VAL A 1 210 ? -4.181 0.388 -1.808 1.00 70.56 210 VAL A CA 1
ATOM 1719 C C . VAL A 1 210 ? -3.520 -0.969 -2.077 1.00 70.56 210 VAL A C 1
ATOM 1721 O O . VAL A 1 210 ? -3.837 -1.616 -3.070 1.00 70.56 210 VAL A O 1
ATOM 1724 N N . THR A 1 211 ? -2.626 -1.430 -1.198 1.00 66.50 211 THR A N 1
ATOM 1725 C CA . THR A 1 211 ? -1.938 -2.722 -1.350 1.00 66.50 211 THR A CA 1
ATOM 1726 C C . THR A 1 211 ? -2.606 -3.849 -0.561 1.00 66.50 211 THR A C 1
ATOM 1728 O O . THR A 1 211 ? -2.227 -5.013 -0.709 1.00 66.50 211 THR A O 1
ATOM 1731 N N . ARG A 1 212 ? -3.621 -3.539 0.260 1.00 68.56 212 ARG A N 1
ATOM 1732 C CA . ARG A 1 212 ? -4.233 -4.467 1.223 1.00 68.56 212 ARG A CA 1
ATOM 1733 C C . ARG A 1 212 ? -5.728 -4.655 0.956 1.00 68.56 212 ARG A C 1
ATOM 1735 O O . ARG A 1 212 ? -6.567 -3.905 1.447 1.00 68.56 212 ARG A O 1
ATOM 1742 N N . VAL A 1 213 ? -6.081 -5.770 0.314 1.00 65.50 213 VAL A N 1
ATOM 1743 C CA . VAL A 1 213 ? -7.487 -6.219 0.166 1.00 65.50 213 VAL A CA 1
ATOM 1744 C C . VAL A 1 213 ? -8.157 -6.472 1.528 1.00 65.50 213 VAL A C 1
ATOM 1746 O O . VAL A 1 213 ? -9.372 -6.347 1.667 1.00 65.50 213 VAL A O 1
ATOM 1749 N N . ALA A 1 214 ? -7.372 -6.798 2.560 1.00 66.69 214 ALA A N 1
ATOM 1750 C CA . ALA A 1 214 ? -7.872 -7.009 3.917 1.00 66.69 214 ALA A CA 1
ATOM 1751 C C . ALA A 1 214 ? -8.633 -5.786 4.453 1.00 66.69 214 ALA A C 1
ATOM 1753 O O . ALA A 1 214 ? -9.707 -5.948 5.026 1.00 66.69 214 ALA A O 1
ATOM 1754 N N . CYS A 1 215 ? -8.138 -4.570 4.196 1.00 67.50 215 CYS A N 1
ATOM 1755 C CA . CYS A 1 215 ? -8.815 -3.344 4.612 1.00 67.50 215 CYS A CA 1
ATOM 1756 C C . CYS A 1 215 ? -10.203 -3.228 3.964 1.00 67.50 215 CYS A C 1
ATOM 1758 O O . CYS A 1 215 ? -11.174 -2.927 4.654 1.00 67.50 215 CYS A O 1
ATOM 1760 N N . GLU A 1 216 ? -10.330 -3.536 2.669 1.00 71.88 216 GLU A N 1
ATOM 1761 C CA . GLU A 1 216 ? -11.618 -3.488 1.962 1.00 71.88 216 GLU A CA 1
ATOM 1762 C C . GLU A 1 216 ? -12.615 -4.520 2.508 1.00 71.88 216 GLU A C 1
ATOM 1764 O O . GLU A 1 216 ? -13.793 -4.206 2.699 1.00 71.88 216 GLU A O 1
ATOM 1769 N N . ARG A 1 217 ? -12.145 -5.727 2.853 1.00 75.88 217 ARG A N 1
ATOM 1770 C CA . ARG A 1 217 ? -12.974 -6.745 3.522 1.00 75.88 217 ARG A CA 1
ATOM 1771 C C . ARG A 1 217 ? -13.444 -6.272 4.895 1.00 75.88 217 ARG A C 1
ATOM 1773 O O . ARG A 1 217 ? -14.634 -6.387 5.187 1.00 75.88 217 ARG A O 1
ATOM 1780 N N . SER A 1 218 ? -12.553 -5.693 5.700 1.00 79.25 218 SER A N 1
ATOM 1781 C CA . SER A 1 218 ? -12.898 -5.143 7.015 1.00 79.25 218 SER A CA 1
ATOM 1782 C C . SER A 1 218 ? -13.946 -4.035 6.905 1.00 79.25 218 SER A C 1
ATOM 1784 O O . SER A 1 218 ? -14.958 -4.087 7.603 1.00 79.25 218 SER A O 1
ATOM 1786 N N . PHE A 1 219 ? -13.785 -3.089 5.973 1.00 79.88 219 PHE A N 1
ATOM 1787 C CA . PHE A 1 219 ? -14.785 -2.043 5.731 1.00 79.88 219 PHE A CA 1
ATOM 1788 C C . PHE A 1 219 ? -16.109 -2.598 5.195 1.00 79.88 219 PHE A C 1
ATOM 1790 O O . PHE A 1 219 ? -17.175 -2.110 5.573 1.00 79.88 219 PHE A O 1
ATOM 1797 N N . SER A 1 220 ? -16.079 -3.642 4.362 1.00 80.12 220 SER A N 1
ATOM 1798 C CA . SER A 1 220 ? -17.297 -4.323 3.914 1.00 80.12 220 SER A CA 1
ATOM 1799 C C . SER A 1 220 ? -18.039 -4.973 5.084 1.00 80.12 220 SER A C 1
ATOM 1801 O O . SER A 1 220 ? -19.262 -4.854 5.178 1.00 80.12 220 SER A O 1
ATOM 1803 N N . THR A 1 221 ? -17.329 -5.644 5.991 1.00 83.62 221 THR A N 1
ATOM 1804 C CA . THR A 1 221 ? -17.924 -6.223 7.205 1.00 83.62 221 THR A CA 1
ATOM 1805 C C . THR A 1 221 ? -18.499 -5.131 8.102 1.00 83.62 221 THR A C 1
ATOM 1807 O O . THR A 1 221 ? -19.656 -5.221 8.514 1.00 83.62 221 THR A O 1
ATOM 1810 N N . LEU A 1 222 ? -17.751 -4.049 8.315 1.00 86.56 222 LEU A N 1
ATOM 1811 C CA . LEU A 1 222 ? -18.193 -2.897 9.097 1.00 86.56 222 LEU A CA 1
ATOM 1812 C C . LEU A 1 222 ? -19.460 -2.255 8.512 1.00 86.56 222 LEU A C 1
ATOM 1814 O O . LEU A 1 222 ? -20.397 -1.936 9.240 1.00 86.56 222 LEU A O 1
ATOM 1818 N N . LYS A 1 223 ? -19.542 -2.146 7.180 1.00 88.25 223 LYS A N 1
ATOM 1819 C CA . LYS A 1 223 ? -20.733 -1.658 6.473 1.00 88.25 223 LYS A CA 1
ATOM 1820 C C . LYS A 1 223 ? -21.948 -2.559 6.697 1.00 88.25 223 LYS A C 1
ATOM 1822 O O . LYS A 1 223 ? -23.053 -2.045 6.859 1.00 88.25 223 LYS A O 1
ATOM 1827 N N . ARG A 1 224 ? -21.772 -3.885 6.735 1.00 88.81 224 ARG A N 1
ATOM 1828 C CA . ARG A 1 224 ? -22.866 -4.822 7.057 1.00 88.81 224 ARG A CA 1
ATOM 1829 C C . ARG A 1 224 ? -23.369 -4.618 8.485 1.00 88.81 224 ARG A C 1
ATOM 1831 O O . ARG A 1 224 ? -24.580 -4.540 8.679 1.00 88.81 224 ARG A O 1
ATOM 1838 N N . VAL A 1 225 ? -22.457 -4.478 9.451 1.00 87.69 225 VAL A N 1
ATOM 1839 C CA . VAL A 1 225 ? -22.796 -4.193 10.856 1.00 87.69 225 VAL A CA 1
ATOM 1840 C C . VAL A 1 225 ? -23.570 -2.879 10.964 1.00 87.69 225 VAL A C 1
ATOM 1842 O O . VAL A 1 225 ? -24.657 -2.857 11.541 1.00 87.69 225 VAL A O 1
ATOM 1845 N N . ASN A 1 226 ? -23.070 -1.817 10.328 1.00 90.44 226 ASN A N 1
ATOM 1846 C CA . ASN A 1 226 ? -23.718 -0.508 10.334 1.00 90.44 226 ASN A CA 1
ATOM 1847 C C . ASN A 1 226 ? -25.124 -0.550 9.723 1.00 90.44 226 ASN A C 1
ATOM 1849 O O . ASN A 1 226 ? -26.078 -0.042 10.298 1.00 90.44 226 ASN A O 1
ATOM 1853 N N . ASN A 1 227 ? -25.277 -1.203 8.569 1.00 91.00 227 ASN A N 1
ATOM 1854 C CA . ASN A 1 227 ? -26.570 -1.296 7.897 1.00 91.00 227 ASN A CA 1
ATOM 1855 C C . ASN A 1 227 ? -27.588 -2.104 8.709 1.00 91.00 227 ASN A C 1
ATOM 1857 O O . ASN A 1 227 ? -28.757 -1.726 8.760 1.00 91.00 227 ASN A O 1
ATOM 1861 N N . ARG A 1 228 ? -27.157 -3.202 9.344 1.00 92.62 228 ARG A N 1
ATOM 1862 C CA . ARG A 1 228 ? -28.041 -4.068 10.136 1.00 92.62 228 ARG A CA 1
ATOM 1863 C C . ARG A 1 228 ? -28.482 -3.410 11.443 1.00 92.62 228 ARG A C 1
ATOM 1865 O O . ARG A 1 228 ? -29.618 -3.607 11.856 1.00 92.62 228 ARG A O 1
ATOM 1872 N N . LEU A 1 229 ? -27.603 -2.632 12.074 1.00 92.12 229 LEU A N 1
ATOM 1873 C CA . LEU A 1 229 ? -27.847 -1.966 13.357 1.00 92.12 229 LEU A CA 1
ATOM 1874 C C . LEU A 1 229 ? -28.032 -0.451 13.204 1.00 92.12 229 LEU A C 1
ATOM 1876 O O . LEU A 1 229 ? -27.761 0.300 14.133 1.00 92.12 229 LEU A O 1
ATOM 1880 N N . ARG A 1 230 ? -28.501 0.019 12.043 1.00 89.44 230 ARG A N 1
ATOM 1881 C CA . ARG A 1 230 ? -28.513 1.445 11.670 1.00 89.44 230 ARG A CA 1
ATOM 1882 C C . ARG A 1 230 ? -29.208 2.366 12.679 1.00 89.44 230 ARG A C 1
ATOM 1884 O O . ARG A 1 230 ? -28.864 3.537 12.766 1.00 89.44 230 ARG A O 1
ATOM 1891 N N . SER A 1 231 ? -30.188 1.855 13.420 1.00 90.56 231 SER A N 1
ATOM 1892 C CA . SER A 1 231 ? -30.925 2.611 14.437 1.00 90.56 231 SER A CA 1
ATOM 1893 C C . SER A 1 231 ? -30.204 2.725 15.786 1.00 90.56 231 SER A C 1
ATOM 1895 O O . SER A 1 231 ? -30.572 3.583 16.580 1.00 90.56 231 SER A O 1
ATOM 1897 N N . SER A 1 232 ? -29.213 1.874 16.067 1.00 91.38 232 SER A N 1
ATOM 1898 C CA . SER A 1 232 ? -28.504 1.812 17.359 1.00 91.38 232 SER A CA 1
ATOM 1899 C C . SER A 1 232 ? -26.983 1.963 17.245 1.00 91.38 232 SER A C 1
ATOM 1901 O O . SER A 1 232 ? -26.303 2.179 18.248 1.00 91.38 232 SER A O 1
ATOM 1903 N N . MET A 1 233 ? -26.429 1.820 16.042 1.00 92.56 233 MET A N 1
ATOM 1904 C CA . MET A 1 233 ? -25.004 1.939 15.768 1.00 92.56 233 MET A CA 1
ATOM 1905 C C . MET A 1 233 ? -24.637 3.410 15.578 1.00 92.56 233 MET A C 1
ATOM 1907 O O . MET A 1 233 ? -24.951 4.014 14.554 1.00 92.56 233 MET A O 1
ATOM 1911 N N . THR A 1 234 ? -23.975 3.987 16.576 1.00 92.00 234 THR A N 1
ATOM 1912 C CA . THR A 1 234 ? -23.393 5.329 16.483 1.00 92.00 234 THR A CA 1
ATOM 1913 C C . THR A 1 234 ? -22.008 5.257 15.846 1.00 92.00 234 THR A C 1
ATOM 1915 O O . THR A 1 234 ? -21.376 4.197 15.821 1.00 92.00 234 THR A O 1
ATOM 1918 N N . THR A 1 235 ? -21.510 6.395 15.358 1.00 89.56 235 THR A N 1
ATOM 1919 C CA . THR A 1 235 ? -20.138 6.500 14.842 1.00 89.56 235 THR A CA 1
ATOM 1920 C C . THR A 1 235 ? -19.114 6.072 15.899 1.00 89.56 235 THR A C 1
ATOM 1922 O O . THR A 1 235 ? -18.242 5.266 15.601 1.00 89.56 235 THR A O 1
ATOM 1925 N N . GLU A 1 236 ? -19.287 6.502 17.153 1.00 93.50 236 GLU A N 1
ATOM 1926 C CA . GLU A 1 236 ? -18.393 6.163 18.273 1.00 93.50 236 GLU A CA 1
ATOM 1927 C C . GLU A 1 236 ? -18.354 4.655 18.578 1.00 93.50 236 GLU A C 1
ATOM 1929 O O . GLU A 1 236 ? -17.286 4.075 18.795 1.00 93.50 236 GLU A O 1
ATOM 1934 N N . HIS A 1 237 ? -19.510 3.978 18.566 1.00 91.94 237 HIS A N 1
ATOM 1935 C CA . HIS A 1 237 ? -19.558 2.525 18.760 1.00 91.94 237 HIS A CA 1
ATOM 1936 C C . HIS A 1 237 ? -18.878 1.788 17.607 1.00 91.94 237 HIS A C 1
ATOM 1938 O O . HIS A 1 237 ? -18.159 0.813 17.820 1.00 91.94 237 HIS A O 1
ATOM 1944 N N . LEU A 1 238 ? -19.080 2.269 16.383 1.00 90.62 238 LEU A N 1
ATOM 1945 C CA . LEU A 1 238 ? -18.507 1.676 15.186 1.00 90.62 238 LEU A CA 1
ATOM 1946 C C . LEU A 1 238 ? -16.977 1.824 15.160 1.00 90.62 238 LEU A C 1
ATOM 1948 O O . LEU A 1 238 ? -16.282 0.854 14.863 1.00 90.62 238 LEU A O 1
ATOM 1952 N N . GLU A 1 239 ? -16.449 2.982 15.558 1.00 91.19 239 GLU A N 1
ATOM 1953 C CA . GLU A 1 239 ? -15.012 3.200 15.781 1.00 91.19 239 GLU A CA 1
ATOM 1954 C C . GLU A 1 239 ? -14.459 2.271 16.869 1.00 91.19 239 GLU A C 1
ATOM 1956 O O . GLU A 1 239 ? -13.424 1.629 16.672 1.00 91.19 239 GLU A O 1
ATOM 1961 N N . SER A 1 240 ? -15.187 2.112 17.976 1.00 91.25 240 SER A N 1
ATOM 1962 C CA . SER A 1 240 ? -14.808 1.197 19.059 1.00 91.25 240 SER A CA 1
ATOM 1963 C C . SER A 1 240 ? -14.725 -0.260 18.584 1.00 91.25 240 SER A C 1
ATOM 1965 O O . SER A 1 240 ? -13.782 -0.969 18.937 1.00 91.25 240 SER A O 1
ATOM 1967 N N . PHE A 1 241 ? -15.656 -0.709 17.733 1.00 88.50 241 PHE A N 1
ATOM 1968 C CA . PHE A 1 241 ? -15.600 -2.047 17.132 1.00 88.50 241 PHE A CA 1
ATOM 1969 C C . PHE A 1 241 ? -14.406 -2.224 16.194 1.00 88.50 241 PHE A C 1
ATOM 1971 O O . PHE A 1 241 ? -13.789 -3.289 16.193 1.00 88.50 241 PHE A O 1
ATOM 1978 N N . VAL A 1 242 ? -14.055 -1.197 15.414 1.00 89.12 242 VAL A N 1
ATOM 1979 C CA . VAL A 1 242 ? -12.854 -1.236 14.566 1.00 89.12 242 VAL A CA 1
ATOM 1980 C C . VAL A 1 242 ? -11.599 -1.364 15.425 1.00 89.12 242 VAL A C 1
ATOM 1982 O O . VAL A 1 242 ? -10.762 -2.221 15.143 1.00 89.12 242 VAL A O 1
ATOM 1985 N N . LEU A 1 243 ? -11.485 -0.575 16.496 1.00 89.12 243 LEU A N 1
ATOM 1986 C CA . LEU A 1 243 ? -10.356 -0.661 17.426 1.00 89.12 243 LEU A CA 1
ATOM 1987 C C . LEU A 1 243 ? -10.269 -2.040 18.084 1.00 89.12 243 LEU A C 1
ATOM 1989 O O . LEU A 1 243 ? -9.189 -2.624 18.125 1.00 89.12 243 LEU A O 1
ATOM 1993 N N . ALA A 1 244 ? -11.398 -2.593 18.529 1.00 86.69 244 ALA A N 1
ATOM 1994 C CA . ALA A 1 244 ? -11.452 -3.937 19.093 1.00 86.69 244 ALA A CA 1
ATOM 1995 C C . ALA A 1 244 ? -11.027 -5.014 18.079 1.00 86.69 244 ALA A C 1
ATOM 1997 O O . ALA A 1 244 ? -10.308 -5.946 18.433 1.00 86.69 244 ALA A O 1
ATOM 1998 N N . ALA A 1 245 ? -11.419 -4.874 16.810 1.00 84.31 245 ALA A N 1
ATOM 1999 C CA . ALA A 1 245 ? -11.022 -5.798 15.751 1.00 84.31 245 ALA A CA 1
ATOM 2000 C C . ALA A 1 245 ? -9.517 -5.723 15.440 1.00 84.31 245 ALA A C 1
ATOM 2002 O O . ALA A 1 245 ? -8.887 -6.760 15.238 1.00 84.31 245 ALA A O 1
ATOM 2003 N N . ILE A 1 246 ? -8.930 -4.521 15.434 1.00 81.75 246 ILE A N 1
ATOM 2004 C CA . ILE A 1 246 ? -7.481 -4.326 15.260 1.00 81.75 246 ILE A CA 1
ATOM 2005 C C . ILE A 1 246 ? -6.719 -4.892 16.467 1.00 81.75 246 ILE A C 1
ATOM 2007 O O . ILE A 1 246 ? -5.731 -5.601 16.301 1.00 81.75 246 ILE A O 1
ATOM 2011 N N . ALA A 1 247 ? -7.205 -4.631 17.680 1.00 85.00 247 ALA A N 1
ATOM 2012 C CA . ALA A 1 247 ? -6.596 -5.063 18.934 1.00 85.00 247 ALA A CA 1
ATOM 2013 C C . ALA A 1 247 ? -7.065 -6.457 19.397 1.00 85.00 247 ALA A C 1
ATOM 2015 O O . ALA A 1 247 ? -6.935 -6.786 20.577 1.00 85.00 247 ALA A O 1
ATOM 2016 N N . LYS A 1 248 ? -7.594 -7.298 18.494 1.00 83.69 248 LYS A N 1
ATOM 2017 C CA . LYS A 1 248 ? -8.177 -8.615 18.821 1.00 83.69 248 LYS A CA 1
ATOM 2018 C C . LYS A 1 248 ? -7.225 -9.494 19.639 1.00 83.69 248 LYS A C 1
ATOM 2020 O O . LYS A 1 248 ? -7.672 -10.183 20.546 1.00 83.69 248 LYS A O 1
ATOM 2025 N N . GLN A 1 249 ? -5.926 -9.454 19.345 1.00 80.94 249 GLN A N 1
ATOM 2026 C CA . GLN A 1 249 ? -4.909 -10.214 20.084 1.00 80.94 249 GLN A CA 1
ATOM 2027 C C . GLN A 1 249 ? -4.742 -9.719 21.523 1.00 80.94 249 GLN A C 1
ATOM 2029 O O . GLN A 1 249 ? -4.752 -10.523 22.448 1.00 80.94 249 GLN A O 1
ATOM 2034 N N . ILE A 1 250 ? -4.684 -8.399 21.719 1.00 85.50 250 ILE A N 1
ATOM 2035 C CA . ILE A 1 250 ? -4.631 -7.791 23.054 1.00 85.50 250 ILE A CA 1
ATOM 2036 C C . ILE A 1 250 ? -5.897 -8.162 23.831 1.00 85.50 250 ILE A C 1
ATOM 2038 O O . ILE A 1 250 ? -5.812 -8.587 24.978 1.00 85.50 250 ILE A O 1
ATOM 2042 N N . LEU A 1 251 ? -7.068 -8.083 23.194 1.00 83.62 251 LEU A N 1
ATOM 2043 C CA . LEU A 1 251 ? -8.33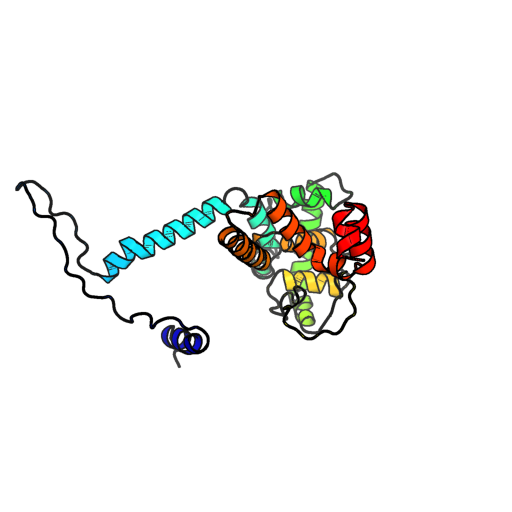2 -8.458 23.827 1.00 83.62 251 LEU A CA 1
ATOM 2044 C C . LEU A 1 251 ? -8.396 -9.942 24.204 1.00 83.62 251 LEU A C 1
ATOM 2046 O O . LEU A 1 251 ? -8.922 -10.261 25.261 1.00 83.62 251 LEU A O 1
ATOM 2050 N N . ARG A 1 252 ? -7.835 -10.836 23.380 1.00 83.69 252 ARG A N 1
ATOM 2051 C CA . ARG A 1 252 ? -7.730 -12.272 23.693 1.00 83.69 252 ARG A CA 1
ATOM 2052 C C . ARG A 1 252 ? -6.781 -12.565 24.857 1.00 83.69 252 ARG A C 1
ATOM 2054 O O . ARG A 1 252 ? -6.951 -13.584 25.509 1.00 83.69 252 ARG A O 1
ATOM 2061 N N . SER A 1 253 ? -5.802 -11.694 25.104 1.00 86.81 253 SER A N 1
ATOM 2062 C CA . SER A 1 253 ? -4.867 -11.828 26.230 1.00 86.81 253 SER A CA 1
ATOM 2063 C C . SER A 1 253 ? -5.415 -11.310 27.565 1.00 86.81 253 SER A C 1
ATOM 2065 O O . SER A 1 253 ? -4.787 -11.521 28.600 1.00 86.81 253 SER A O 1
ATOM 2067 N N . LEU A 1 254 ? -6.557 -10.611 27.561 1.00 86.81 254 LEU A N 1
ATOM 2068 C CA . LEU A 1 254 ? -7.169 -10.095 28.784 1.00 86.81 254 LEU A CA 1
ATOM 2069 C C . LEU A 1 254 ? -7.902 -11.201 29.545 1.00 86.81 254 LEU A C 1
ATOM 2071 O O . LEU A 1 254 ? -8.645 -11.986 28.963 1.00 86.81 254 LEU A O 1
ATOM 2075 N N . ASP A 1 255 ? -7.737 -11.195 30.865 1.00 88.06 255 ASP A N 1
ATOM 2076 C CA . ASP A 1 255 ? -8.468 -12.079 31.765 1.00 88.06 255 ASP A CA 1
ATOM 2077 C C . ASP A 1 255 ? -9.947 -11.663 31.867 1.00 88.06 255 ASP A C 1
ATOM 2079 O O . ASP A 1 255 ? -10.275 -10.501 32.137 1.00 88.06 255 ASP A O 1
ATOM 2083 N N . ASN A 1 256 ? -10.844 -12.628 31.661 1.00 86.88 256 ASN A N 1
ATOM 2084 C CA . ASN A 1 256 ? -12.285 -12.412 31.716 1.00 86.88 256 ASN A CA 1
ATOM 2085 C C . ASN A 1 256 ? -12.734 -11.975 33.114 1.00 86.88 256 ASN A C 1
ATOM 2087 O O . ASN A 1 256 ? -13.582 -11.086 33.219 1.00 86.88 256 ASN A O 1
ATOM 2091 N N . ASP A 1 257 ? -12.133 -12.518 34.176 1.00 87.38 257 ASP A N 1
ATOM 2092 C CA . ASP A 1 257 ? -12.505 -12.165 35.550 1.00 87.38 257 ASP A CA 1
ATOM 2093 C C . ASP A 1 257 ? -12.132 -10.710 35.852 1.00 87.38 257 ASP A C 1
ATOM 2095 O O . ASP A 1 257 ? -12.909 -9.959 36.449 1.00 87.38 257 ASP A O 1
ATOM 2099 N N . MET A 1 258 ? -10.982 -10.252 35.350 1.00 88.00 258 MET A N 1
ATOM 2100 C CA . MET A 1 258 ? -10.592 -8.843 35.418 1.00 88.00 258 MET A CA 1
ATOM 2101 C C . MET A 1 258 ? -11.608 -7.928 34.713 1.00 88.00 258 MET A C 1
ATOM 2103 O O . MET A 1 258 ? -11.943 -6.856 35.232 1.00 88.00 258 MET A O 1
ATOM 2107 N N . ILE A 1 259 ? -12.109 -8.332 33.542 1.00 86.38 259 ILE A N 1
ATOM 2108 C CA . ILE A 1 259 ? -13.110 -7.561 32.788 1.00 86.38 259 ILE A CA 1
ATOM 2109 C C . ILE A 1 259 ? -14.426 -7.485 33.570 1.00 86.38 259 ILE A C 1
ATOM 2111 O O . ILE A 1 259 ? -14.989 -6.393 33.709 1.00 86.38 259 ILE A O 1
ATOM 2115 N N . VAL A 1 260 ? -14.893 -8.617 34.103 1.00 86.19 260 VAL A N 1
ATOM 2116 C CA . VAL A 1 260 ? -16.132 -8.705 34.889 1.00 86.19 260 VAL A CA 1
ATOM 2117 C C . VAL A 1 260 ? -16.045 -7.826 36.133 1.00 86.19 260 VAL A C 1
ATOM 2119 O O . VAL A 1 260 ? -16.917 -6.981 36.345 1.00 86.19 260 VAL A O 1
ATOM 2122 N N . ASN A 1 261 ? -14.957 -7.932 36.897 1.00 87.69 261 ASN A N 1
ATOM 2123 C CA . ASN A 1 261 ? -14.746 -7.119 38.095 1.00 87.69 261 ASN A CA 1
ATOM 2124 C C . ASN A 1 261 ? -14.774 -5.616 37.775 1.00 87.69 261 ASN A C 1
ATOM 2126 O O . ASN A 1 261 ? -15.478 -4.843 38.424 1.00 87.69 261 ASN A O 1
ATOM 2130 N N . LYS A 1 262 ? -14.114 -5.201 36.689 1.00 88.00 262 LYS A N 1
ATOM 2131 C CA . LYS A 1 262 ? -14.103 -3.796 36.259 1.00 88.00 262 LYS A CA 1
ATOM 2132 C C . LYS A 1 262 ? -15.470 -3.300 35.773 1.00 88.00 262 LYS A C 1
ATOM 2134 O O . LYS A 1 262 ? -15.749 -2.101 35.844 1.00 88.00 262 LYS A O 1
ATOM 2139 N N . ALA A 1 263 ? -16.322 -4.186 35.255 1.00 86.56 263 ALA A N 1
ATOM 2140 C CA . ALA A 1 263 ? -17.700 -3.855 34.901 1.00 86.56 263 ALA A CA 1
ATOM 2141 C C . ALA A 1 263 ? -18.583 -3.703 36.152 1.00 86.56 263 ALA A C 1
ATOM 2143 O O . ALA A 1 263 ? -19.374 -2.756 36.224 1.00 86.56 263 ALA A O 1
ATOM 2144 N N . CYS A 1 264 ? -18.402 -4.575 37.148 1.00 88.00 264 CYS A N 1
ATOM 2145 C CA . CYS A 1 264 ? -19.058 -4.488 38.454 1.00 88.00 264 CYS A CA 1
ATOM 2146 C C . CYS A 1 264 ? -18.757 -3.154 39.154 1.00 88.00 264 CYS A C 1
ATOM 2148 O O . CYS A 1 264 ? -19.683 -2.483 39.608 1.00 88.00 264 CYS A O 1
ATOM 2150 N N . ASP A 1 265 ? -17.502 -2.699 39.128 1.00 87.06 265 ASP A N 1
ATOM 2151 C CA . ASP A 1 265 ? -17.090 -1.431 39.751 1.00 87.06 265 ASP A CA 1
ATOM 2152 C C . ASP A 1 265 ? -17.822 -0.197 39.193 1.00 87.06 265 ASP A C 1
ATOM 2154 O O . ASP A 1 265 ? -17.955 0.822 39.873 1.00 87.06 265 ASP A O 1
ATOM 2158 N N . LYS A 1 266 ? -18.325 -0.264 37.953 1.00 86.25 266 LYS A N 1
ATOM 2159 C CA . LYS A 1 266 ? -19.000 0.872 37.307 1.00 86.25 266 LYS A CA 1
ATOM 2160 C C . LYS A 1 266 ? -20.463 1.036 37.704 1.00 86.25 266 LYS A C 1
ATOM 2162 O O . LYS A 1 266 ? -21.015 2.118 37.500 1.00 86.25 266 LYS A O 1
ATOM 2167 N N . SER A 1 267 ? -21.126 -0.003 38.214 1.00 87.69 267 SER A N 1
ATOM 2168 C CA . SER A 1 267 ? -22.549 0.079 38.552 1.00 87.69 267 SER A CA 1
ATOM 2169 C C . SER A 1 267 ? -22.973 -0.965 39.572 1.00 87.69 267 SER A C 1
ATOM 2171 O O . SER A 1 267 ? -22.770 -2.162 39.385 1.00 87.69 267 SER A O 1
ATOM 2173 N N . LYS A 1 268 ? -23.740 -0.517 40.574 1.00 82.25 268 LYS A N 1
ATOM 2174 C CA . LYS A 1 268 ? -24.407 -1.390 41.555 1.00 82.25 268 LYS A CA 1
ATOM 2175 C C . LYS A 1 268 ? -25.307 -2.449 40.909 1.00 82.25 268 LYS A C 1
ATOM 2177 O O . LYS A 1 268 ? -25.558 -3.483 41.518 1.00 82.25 268 LYS A O 1
ATOM 2182 N N . LEU A 1 269 ? -25.826 -2.178 39.709 1.00 85.31 269 LEU A N 1
ATOM 2183 C CA . LEU A 1 269 ? -26.665 -3.120 38.970 1.00 85.31 269 LEU A CA 1
ATOM 2184 C C . LEU A 1 269 ? -25.819 -4.255 38.373 1.00 85.31 269 LEU A C 1
ATOM 2186 O O . LEU A 1 269 ? -26.230 -5.408 38.445 1.00 85.31 269 LEU A O 1
ATOM 2190 N N . PHE A 1 270 ? -24.616 -3.954 37.871 1.00 81.81 270 PHE A N 1
ATOM 2191 C CA . PHE A 1 270 ? -23.700 -4.966 37.340 1.00 81.81 270 PHE A CA 1
ATOM 2192 C C . PHE A 1 270 ? -23.103 -5.844 38.440 1.00 81.81 270 PHE A C 1
ATOM 2194 O O . PHE A 1 270 ? -23.119 -7.061 38.280 1.00 81.81 270 PHE A O 1
ATOM 2201 N N . SER A 1 271 ? -22.725 -5.277 39.595 1.00 79.25 271 SER A N 1
ATOM 2202 C CA . SER A 1 271 ? -22.310 -6.080 40.762 1.00 79.25 271 SER A CA 1
ATOM 2203 C C . SER A 1 271 ? -23.361 -7.086 41.227 1.00 79.25 271 SER A C 1
ATOM 2205 O O . SER A 1 271 ? -23.010 -8.050 41.885 1.00 79.25 271 SER A O 1
ATOM 2207 N N . LYS A 1 272 ? -24.647 -6.851 40.943 1.00 81.75 272 LYS A N 1
ATOM 2208 C CA . LYS A 1 272 ? -25.741 -7.753 41.329 1.00 81.75 272 LYS A CA 1
ATOM 2209 C C . LYS A 1 272 ? -26.032 -8.857 40.312 1.00 81.75 272 LYS A C 1
ATOM 2211 O O . LYS A 1 272 ? -26.755 -9.784 40.652 1.00 81.75 272 LYS A O 1
ATOM 2216 N N . LEU A 1 273 ? -25.606 -8.685 39.060 1.00 82.38 273 LEU A N 1
ATOM 2217 C CA . LEU A 1 273 ? -25.942 -9.587 37.952 1.00 82.38 273 LEU A CA 1
ATOM 2218 C C . LEU A 1 273 ? -24.763 -10.455 37.507 1.00 82.38 273 LEU A C 1
ATOM 2220 O O . LEU A 1 273 ? -24.994 -11.488 36.887 1.00 82.38 273 LEU A O 1
ATOM 2224 N N . LEU A 1 274 ? -23.531 -10.008 37.753 1.00 75.50 274 LEU A N 1
ATOM 2225 C CA . LEU A 1 274 ? -22.312 -10.662 37.273 1.00 75.50 274 LEU A CA 1
ATOM 2226 C C . LEU A 1 274 ? -21.493 -11.344 38.387 1.00 75.50 274 LEU A C 1
ATOM 2228 O O . LEU A 1 274 ? -20.565 -12.078 38.063 1.00 75.50 274 LEU A O 1
ATOM 2232 N N . LEU A 1 275 ? -21.833 -11.103 39.660 1.00 66.69 275 LEU A N 1
ATOM 2233 C CA . LEU A 1 275 ? -21.303 -11.772 40.859 1.00 66.69 275 LEU A CA 1
ATOM 2234 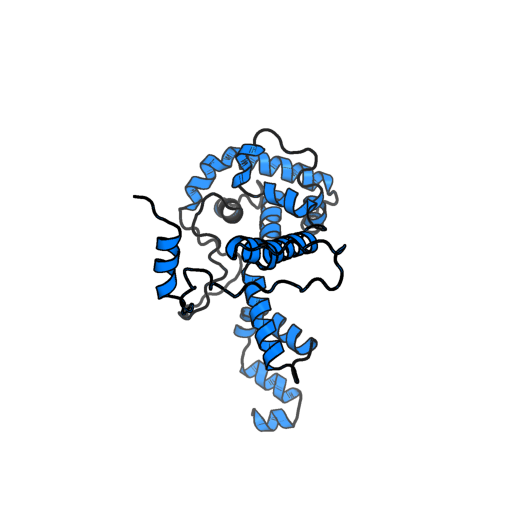C C . LEU A 1 275 ? -22.446 -12.510 41.563 1.00 66.69 275 LEU A C 1
ATOM 2236 O O . LEU A 1 275 ? -22.188 -13.610 42.094 1.00 66.69 275 LEU A O 1
#

Secondary structure (DSSP, 8-state):
----HHHHHHHTTSSS------SS------PPPPPSSTTS--------HHHHHIIIIIIHHHHHHHHHHHHHHSTTHHHHHHHHTTSGGGHHHHTT---TTTTTTHHHHHGGGSS---HHHHHHHHHHHHHHHHHHHHHHGGGGGS------S--------SS---TT---SS-SSSHHHHHHHHHHTTHHHHTSHHHHHHHHHHHHSGGG-HHHHHHHHHHHHHHHHTTTT--HHHHHHHHHHHHTHHHHHHS-HHHHHHHHHTT-TTHHHH--

pLDDT: mean 76.86, std 16.74, range [33.25, 94.5]

Radius of gyration: 27.53 Å; chains: 1; bounding box: 67×46×82 Å

Organism: NCBI:txid506608

Sequence (275 aa):
MKYTISTWINESNEDLEIEEVQSKFEVKRISRKKKMASYEATGDTIMNVEKKFTVDAYNRVFDTIIQSMENRFTNDKEILLDLTLLSPVHIDSFVNRLPKNAFAKSAVNLKPYFDEDNKNEIKYKLCEEILSFSKSWKNLKKSVDDEYIGELYINSDTENEDEDRDISKLCKTCKNCSICCYNVLIKYNLYSNAYPPLAIAHQYLQTLPVTRVACERSFSTLKRVNNRLRSSMTTEHLESFVLAAIAKQILRSLDNDMIVNKACDKSKLFSKLLL

InterPro domains:
  IPR008906 HAT, C-terminal dimerisation domain [PF05699] (183-241)
  IPR012337 Ribonuclease H-like superfamily [SSF53098] (90-243)
  IPR052958 Interferon-induced PKR regulator [PTHR46289] (18-267)

Foldseek 3Di:
DDDDVVNVVVVVCVVDPDDPDPPDDDQDDQDFDDDPDPPDDRPPRPNDRVVCCCPVPVVVVVVVVVVVCCVVPVVVVLVVVLLVLLWLQCLVVDLPHDDPCRCVVVLVVCCVVDPDNDSVVLRVLQVVLSSVLSVCLVPLLVCLQPDDPPPPPDDDDDDDDDDDPPPSCQDNRPSGGSSSVLVSCRVVVCCPPPRVSSNSSSVVVVPDPVNDVPVVVVVVVLVVVCVVCVVPDDPVNSVVVVVCVVCVVVVVPDDPVVVLVVVCVVDVVSVVVSD